Protein AF-A0A6I7QZA2-F1 (afdb_monomer)

Foldseek 3Di:
DDDDDDDPPPPPVVCPPVVVVLVVVVVVVVVPDDDPVVLLPDPSSLVVLLVCLLVVVVVVVVVCVCVPPQVVCCCVPVVDRPPDPPPVNVVVVVVQQVLLQVLQVLLQVVLVVVVFDWDDDRNWIATVVFDIDGCGPLLSLPSLLSSLLSLLVSHDAPPVLSVVLSVVLVVVSSVLSSVLNNCLRVCVVVPVVCSVVSSPPVSVCVSVVVSVVSSVVSVVVRVVVVVD

pLDDT: mean 79.89, std 19.06, range [25.55, 97.81]

Radius of gyration: 21.24 Å; Cα contacts (8 Å, |Δi|>4): 197; chains: 1; bounding box: 42×52×56 Å

Solvent-accessible surface area (backbone atoms only — not comparable to full-atom values): 12765 Å² total; per-residue (Å²): 134,87,84,79,80,76,84,82,74,74,79,69,76,80,52,74,65,56,57,57,54,51,50,53,52,51,56,61,54,58,77,74,60,96,45,72,71,63,50,53,68,35,70,65,51,26,52,51,42,25,50,47,55,46,42,50,63,52,51,52,48,52,52,46,41,54,72,26,53,68,16,52,57,41,30,76,72,66,69,42,77,56,81,50,87,33,70,68,33,50,48,48,52,52,49,51,43,54,52,22,25,53,48,37,67,60,25,51,62,55,38,41,73,74,74,45,62,68,47,71,56,74,28,29,40,19,36,68,98,55,81,62,47,74,49,48,76,87,54,68,39,55,68,64,47,45,53,49,47,17,59,53,66,32,48,83,65,59,66,70,57,45,49,51,52,49,52,53,49,48,54,52,50,52,50,55,33,37,51,47,53,34,51,52,47,55,28,54,77,79,36,55,92,48,43,65,52,43,67,68,47,50,50,49,52,51,53,51,48,51,47,53,52,54,51,52,50,48,53,54,49,49,62,52,59,78,74,107

Structure (mmCIF, N/CA/C/O backbone):
data_AF-A0A6I7QZA2-F1
#
_entry.id   AF-A0A6I7QZA2-F1
#
loop_
_atom_site.group_PDB
_atom_site.id
_atom_site.type_symbol
_atom_site.label_atom_id
_atom_site.label_alt_id
_atom_site.label_comp_id
_atom_site.label_asym_id
_atom_site.label_entity_id
_atom_site.label_seq_id
_atom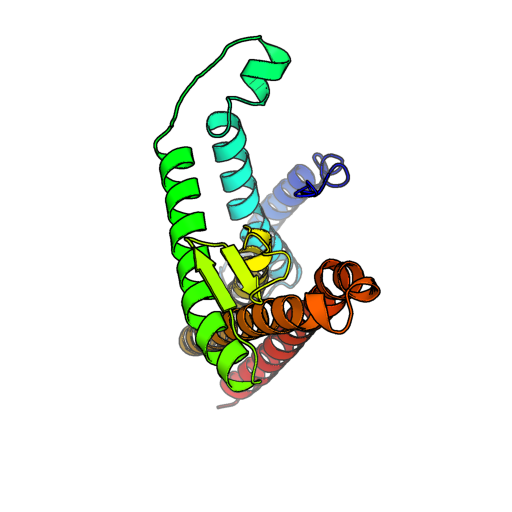_site.pdbx_PDB_ins_code
_atom_site.Cartn_x
_atom_site.Cartn_y
_atom_site.Cartn_z
_atom_site.occupancy
_atom_site.B_iso_or_equiv
_atom_site.auth_seq_id
_atom_site.auth_comp_id
_atom_site.auth_asym_id
_atom_site.auth_atom_id
_atom_site.pdbx_PDB_model_num
ATOM 1 N N . MET A 1 1 ? 12.154 7.459 -24.000 1.00 26.16 1 MET A N 1
ATOM 2 C CA . MET A 1 1 ? 11.742 8.750 -23.408 1.00 26.16 1 MET A CA 1
ATOM 3 C C . MET A 1 1 ? 10.859 8.406 -22.215 1.00 26.16 1 MET A C 1
ATOM 5 O O . MET A 1 1 ? 9.805 7.827 -22.419 1.00 26.16 1 MET A O 1
ATOM 9 N N . ILE A 1 2 ? 11.347 8.578 -20.983 1.00 27.39 2 ILE A N 1
ATOM 10 C CA . ILE A 1 2 ? 10.627 8.155 -19.769 1.00 27.39 2 ILE A CA 1
ATOM 11 C C . ILE A 1 2 ? 9.590 9.237 -19.451 1.00 27.39 2 ILE A C 1
ATOM 13 O O . ILE A 1 2 ? 9.955 10.322 -19.003 1.00 27.39 2 ILE A O 1
ATOM 17 N N . HIS A 1 3 ? 8.310 8.969 -19.706 1.00 25.55 3 HIS A N 1
ATOM 18 C CA . HIS A 1 3 ? 7.229 9.866 -19.300 1.00 25.55 3 HIS A CA 1
ATOM 19 C C . HIS A 1 3 ? 6.939 9.668 -17.808 1.00 25.55 3 HIS A C 1
ATOM 21 O O . HIS A 1 3 ? 6.227 8.756 -17.400 1.00 25.55 3 HIS A O 1
ATOM 27 N N . VAL A 1 4 ? 7.532 10.522 -16.972 1.00 31.61 4 VAL A N 1
ATOM 28 C CA . VAL A 1 4 ? 7.207 10.610 -15.544 1.00 31.61 4 VAL A CA 1
ATOM 29 C C . VAL A 1 4 ? 5.995 11.528 -15.392 1.00 31.61 4 VAL A C 1
ATOM 31 O O . VAL A 1 4 ? 6.114 12.751 -15.449 1.00 31.61 4 VAL A O 1
ATOM 34 N N . TYR A 1 5 ? 4.811 10.946 -15.215 1.00 30.11 5 TYR A N 1
ATOM 35 C CA . TYR A 1 5 ? 3.597 11.703 -14.919 1.00 30.11 5 TYR A CA 1
ATOM 36 C C . TYR A 1 5 ? 3.581 12.108 -13.442 1.00 30.11 5 TYR A C 1
ATOM 38 O O . TYR A 1 5 ? 3.361 11.288 -12.551 1.00 30.11 5 TYR A O 1
ATOM 46 N N . TYR A 1 6 ? 3.796 13.394 -13.173 1.00 27.91 6 TYR A N 1
ATOM 47 C CA . TYR A 1 6 ? 3.537 13.979 -11.862 1.00 27.91 6 TYR A CA 1
ATOM 48 C C . TYR A 1 6 ? 2.022 14.125 -11.673 1.00 27.91 6 TYR A C 1
ATOM 50 O O . TYR A 1 6 ? 1.357 14.834 -12.429 1.00 27.91 6 TYR A O 1
ATOM 58 N N . CYS A 1 7 ? 1.458 13.463 -10.660 1.00 26.77 7 CYS A N 1
ATOM 59 C CA . CYS A 1 7 ? 0.058 13.647 -10.287 1.00 26.77 7 CYS A CA 1
ATOM 60 C C . CYS A 1 7 ? -0.142 15.078 -9.757 1.00 26.77 7 CYS A C 1
ATOM 62 O O . CYS A 1 7 ? 0.245 15.401 -8.632 1.00 26.77 7 CYS A O 1
ATOM 64 N N . ASN A 1 8 ? -0.721 15.956 -10.578 1.00 26.64 8 ASN A N 1
ATOM 65 C CA . ASN A 1 8 ? -1.030 17.328 -10.192 1.00 26.64 8 ASN A CA 1
ATOM 66 C C . ASN A 1 8 ? -2.305 17.352 -9.332 1.00 26.64 8 ASN A C 1
ATOM 68 O O . ASN A 1 8 ? -3.432 17.383 -9.826 1.00 26.64 8 ASN A O 1
ATOM 72 N N . PHE A 1 9 ? -2.121 17.298 -8.016 1.00 37.78 9 PHE A N 1
ATOM 73 C CA . PHE A 1 9 ? -3.190 17.194 -7.024 1.00 37.78 9 PHE A CA 1
ATOM 74 C C . PHE A 1 9 ? -3.678 18.577 -6.549 1.00 37.78 9 PHE A C 1
ATOM 76 O O . PHE A 1 9 ? -3.678 18.898 -5.362 1.00 37.78 9 PHE A O 1
ATOM 83 N N . SER A 1 10 ? -4.095 19.426 -7.492 1.00 32.16 10 SER A N 1
ATOM 84 C CA . SER A 1 10 ? -4.559 20.804 -7.231 1.00 32.16 10 SER A CA 1
ATOM 85 C C . SER A 1 10 ? -5.935 20.887 -6.530 1.00 32.16 10 SER A C 1
ATOM 87 O O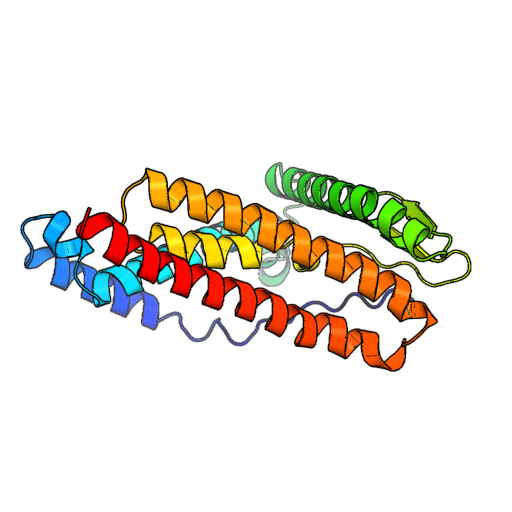 . SER A 1 10 ? -6.304 21.924 -5.978 1.00 32.16 10 SER A O 1
ATOM 89 N N . ALA A 1 11 ? -6.705 19.796 -6.465 1.00 33.19 11 ALA A N 1
ATOM 90 C CA . ALA A 1 11 ? -8.096 19.843 -5.999 1.00 33.19 11 ALA A CA 1
ATOM 91 C C . ALA A 1 11 ? -8.283 19.899 -4.466 1.00 33.19 11 ALA A C 1
ATOM 93 O O . ALA A 1 11 ? -9.335 20.334 -3.998 1.00 33.19 11 ALA A O 1
ATOM 94 N N . ILE A 1 12 ? -7.287 19.508 -3.661 1.00 40.03 12 ILE A N 1
ATOM 95 C CA . ILE A 1 12 ? -7.457 19.358 -2.199 1.00 40.03 12 ILE A CA 1
ATOM 96 C C . ILE A 1 12 ? -7.073 20.598 -1.376 1.00 40.03 12 ILE A C 1
ATOM 98 O O . ILE A 1 12 ? -7.458 20.717 -0.212 1.00 40.03 12 ILE A O 1
ATOM 102 N N . LEU A 1 13 ? -6.444 21.603 -1.994 1.00 38.03 13 LEU A N 1
ATOM 103 C CA . LEU A 1 13 ? -6.081 22.853 -1.311 1.00 38.03 13 LEU A CA 1
ATOM 104 C C . LEU A 1 13 ? -7.261 23.804 -1.023 1.00 38.03 13 LEU A C 1
ATOM 106 O O . LEU A 1 13 ? -7.081 24.785 -0.301 1.00 38.03 13 LEU A O 1
ATOM 110 N N . LYS A 1 14 ? -8.473 23.528 -1.526 1.00 37.44 14 LYS A N 1
ATOM 111 C CA . LYS A 1 14 ? -9.662 24.367 -1.266 1.00 37.44 14 LYS A CA 1
ATOM 112 C C . LYS A 1 14 ? -10.347 24.098 0.084 1.00 37.44 14 LYS A C 1
ATOM 114 O O . LYS A 1 14 ? -11.243 24.844 0.463 1.00 37.44 14 LYS A O 1
ATOM 119 N N . PHE A 1 15 ? -9.904 23.105 0.858 1.00 43.78 15 PHE A N 1
ATOM 120 C CA . PHE A 1 15 ? -10.589 22.663 2.085 1.00 43.78 15 PHE A CA 1
ATOM 121 C C . PHE A 1 15 ? -9.984 23.170 3.409 1.00 43.78 15 PHE A C 1
ATOM 123 O O . PHE A 1 15 ? -10.196 22.574 4.464 1.00 43.78 15 PHE A O 1
ATOM 130 N N . ARG A 1 16 ? -9.266 24.303 3.403 1.00 49.12 16 ARG A N 1
ATOM 131 C CA . ARG A 1 16 ? -8.610 24.855 4.613 1.00 49.12 16 ARG A CA 1
ATOM 132 C C . ARG A 1 16 ? -9.598 25.257 5.725 1.00 49.12 16 ARG A C 1
ATOM 134 O O . ARG A 1 16 ? -9.235 25.209 6.894 1.00 49.12 16 ARG A O 1
ATOM 141 N N . PHE A 1 17 ? -10.848 25.579 5.382 1.00 43.81 17 PHE A N 1
ATOM 142 C CA . PHE A 1 17 ? -11.885 25.970 6.349 1.00 43.81 17 PHE A CA 1
ATOM 143 C C . PHE A 1 17 ? -12.606 24.789 7.015 1.00 43.81 17 PHE A C 1
ATOM 145 O O . PHE A 1 17 ? -13.088 24.925 8.137 1.00 43.81 17 PHE A O 1
ATOM 152 N N . ILE A 1 18 ? -12.634 23.613 6.377 1.00 56.72 18 ILE A N 1
ATOM 153 C CA . ILE A 1 18 ? -13.328 22.440 6.930 1.00 56.72 18 ILE A CA 1
ATOM 154 C C . ILE A 1 18 ? -12.599 21.906 8.167 1.00 56.72 18 ILE A C 1
ATOM 156 O O . ILE A 1 18 ? -13.241 21.544 9.147 1.00 56.72 18 ILE A O 1
ATOM 160 N N . PHE A 1 19 ? -11.265 21.924 8.177 1.00 47.94 19 PHE A N 1
ATOM 161 C CA . PHE A 1 19 ? -10.480 21.403 9.301 1.00 47.94 19 PHE A CA 1
ATOM 162 C C . PHE A 1 19 ? -10.642 22.202 10.593 1.00 47.94 19 PHE A C 1
ATOM 164 O O . PHE A 1 19 ? -10.734 21.612 11.668 1.00 47.94 19 PHE A O 1
ATOM 171 N N . VAL A 1 20 ? -10.742 23.529 10.489 1.00 54.38 20 VAL A N 1
ATOM 172 C CA . VAL A 1 20 ? -10.988 24.406 11.642 1.00 54.38 20 VAL A CA 1
ATOM 173 C C . VAL A 1 20 ? -12.395 24.175 12.195 1.00 54.38 20 VAL A C 1
ATOM 175 O O . VAL A 1 20 ? -12.571 24.071 13.407 1.00 54.38 20 VAL A O 1
ATOM 178 N N . LEU A 1 21 ? -13.385 23.999 11.315 1.00 57.16 21 LEU A N 1
ATOM 179 C CA . LEU A 1 21 ? -14.762 23.707 11.711 1.00 57.16 21 LEU A CA 1
ATOM 180 C C . LEU A 1 21 ? -14.877 22.341 12.414 1.00 57.16 21 LEU A C 1
ATOM 182 O O . LEU A 1 21 ? -15.527 22.235 13.449 1.00 57.16 21 LEU A O 1
ATOM 186 N N . ILE A 1 22 ? -14.185 21.316 11.902 1.00 64.94 22 ILE A N 1
ATOM 187 C CA . ILE A 1 22 ? -14.119 19.976 12.508 1.00 64.94 22 ILE A CA 1
ATOM 188 C C . ILE A 1 22 ? -13.474 20.027 13.897 1.00 64.94 22 ILE A C 1
ATOM 190 O O . ILE A 1 22 ? -13.992 19.426 14.836 1.00 64.94 22 ILE A O 1
ATOM 194 N N . PHE A 1 23 ? -12.372 20.763 14.051 1.00 60.84 23 PHE A N 1
ATOM 195 C CA . PHE A 1 23 ? -11.689 20.904 15.336 1.00 60.84 23 PHE A CA 1
ATOM 196 C C . PHE A 1 23 ? -12.568 21.603 16.384 1.00 60.84 23 PHE A C 1
ATOM 198 O O . PHE A 1 23 ? -12.661 21.139 17.519 1.00 60.84 23 PHE A O 1
ATOM 205 N N . ILE A 1 24 ? -13.290 22.660 15.994 1.00 65.19 24 ILE A N 1
ATOM 206 C CA . ILE A 1 24 ? -14.244 23.357 16.872 1.00 65.19 24 ILE A CA 1
ATOM 207 C C . ILE A 1 24 ? -15.402 22.429 17.272 1.00 65.19 24 ILE A C 1
ATOM 209 O O . ILE A 1 24 ? -15.754 22.369 18.447 1.00 65.19 24 ILE A O 1
ATOM 213 N N . ILE A 1 25 ? -15.952 21.649 16.335 1.00 69.25 25 ILE A N 1
ATOM 214 C CA . ILE A 1 25 ? -17.011 20.667 16.623 1.00 69.25 25 ILE A CA 1
ATOM 215 C C . ILE A 1 25 ? -16.516 19.599 17.611 1.00 69.25 25 ILE A C 1
ATOM 217 O O . ILE A 1 25 ? -17.228 19.261 18.552 1.00 69.25 25 ILE A O 1
ATOM 221 N N . LEU A 1 26 ? -15.283 19.110 17.464 1.00 63.22 26 LEU A N 1
ATOM 222 C CA . LEU A 1 26 ? -14.685 18.141 18.389 1.00 63.22 26 LEU A CA 1
ATOM 223 C C . LEU A 1 26 ? -14.480 18.709 19.802 1.00 63.22 26 LEU A C 1
ATOM 225 O O . LEU A 1 26 ? -14.732 18.002 20.778 1.00 63.22 26 LEU A O 1
ATOM 229 N N . LEU A 1 27 ? -14.083 19.980 19.931 1.00 61.75 27 LEU A N 1
ATOM 230 C CA . LEU A 1 27 ? -13.977 20.659 21.231 1.00 61.75 27 LEU A CA 1
ATOM 231 C C . LEU A 1 27 ? -15.345 20.841 21.902 1.00 61.75 27 LEU A C 1
ATOM 233 O O . LEU A 1 27 ? -15.464 20.688 23.118 1.00 61.75 27 LEU A O 1
ATOM 237 N N . LEU A 1 28 ? -16.387 21.125 21.116 1.00 62.97 28 LEU A N 1
ATOM 238 C CA . LEU A 1 28 ? -17.760 21.218 21.617 1.00 62.97 28 LEU A CA 1
ATOM 239 C C . LEU A 1 28 ? -18.285 19.848 22.077 1.00 62.97 28 LEU A C 1
ATOM 241 O O . LEU A 1 28 ? -18.922 19.762 23.124 1.00 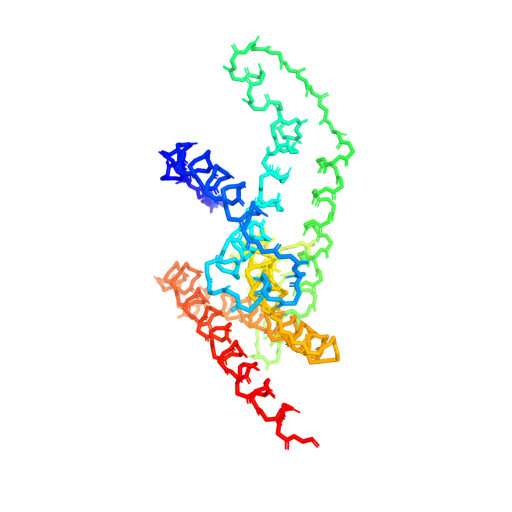62.97 28 LEU A O 1
ATOM 245 N N . ILE A 1 29 ? -17.941 18.774 21.360 1.00 59.47 29 ILE A N 1
ATOM 246 C CA . ILE A 1 29 ? -18.276 17.384 21.712 1.00 59.47 29 ILE A CA 1
ATOM 247 C C . ILE A 1 29 ? -17.530 16.923 22.981 1.00 59.47 29 ILE A C 1
ATOM 249 O O . ILE A 1 29 ? -18.113 16.227 23.815 1.00 59.47 29 ILE A O 1
ATOM 253 N N . HIS A 1 30 ? -16.272 17.340 23.178 1.00 57.72 30 HIS A N 1
ATOM 254 C CA . HIS A 1 30 ? -15.489 17.017 24.381 1.00 57.72 30 HIS A CA 1
ATOM 255 C C . HIS A 1 30 ? -16.138 17.554 25.665 1.00 57.72 30 HIS A C 1
ATOM 257 O O . HIS A 1 30 ? -16.023 16.940 26.722 1.00 57.72 30 HIS A O 1
ATOM 263 N N . LYS A 1 31 ? -16.865 18.677 25.592 1.00 55.44 31 LYS A N 1
ATOM 264 C CA . LYS A 1 31 ? -17.526 19.276 26.762 1.00 55.44 31 LYS A CA 1
ATOM 265 C C . LYS A 1 31 ? -18.701 18.433 27.299 1.00 55.44 31 LYS A C 1
ATOM 267 O O . LYS A 1 31 ? -19.205 18.747 28.372 1.00 55.44 31 LYS A O 1
ATOM 272 N N . GLN A 1 32 ? -19.133 17.385 26.585 1.00 58.22 32 GLN A N 1
ATOM 273 C CA . GLN A 1 32 ? -20.395 16.680 26.843 1.00 58.22 32 GLN A CA 1
ATOM 274 C C . GLN A 1 32 ? -20.262 15.193 27.232 1.00 58.22 32 GLN A C 1
ATOM 276 O O . GLN A 1 32 ? -21.254 14.610 27.659 1.00 58.22 32 GLN A O 1
ATOM 281 N N . MET A 1 33 ? -19.085 14.560 27.130 1.00 56.22 33 MET A N 1
ATOM 282 C CA . MET A 1 33 ? -18.928 13.115 27.392 1.00 56.22 33 MET A CA 1
ATOM 283 C C . MET A 1 33 ? -17.838 12.829 28.428 1.00 56.22 33 MET A C 1
ATOM 285 O O . MET A 1 33 ? -16.681 13.194 28.245 1.00 56.22 33 MET A O 1
ATOM 289 N N . SER A 1 34 ? -18.209 12.150 29.514 1.00 58.94 34 SER A N 1
ATOM 290 C CA . SER A 1 34 ? -17.367 11.915 30.694 1.00 58.94 34 SER A CA 1
ATOM 291 C C . SER A 1 34 ? -16.522 10.630 30.632 1.00 58.94 34 SER A C 1
ATOM 293 O O . SER A 1 34 ? -15.736 10.381 31.542 1.00 58.94 34 SER A O 1
ATOM 295 N N . SER A 1 35 ? -16.620 9.820 29.565 1.00 73.25 35 SER A N 1
ATOM 296 C CA . SER A 1 35 ? -15.870 8.560 29.417 1.00 73.25 35 SER A CA 1
ATOM 297 C C . SER A 1 35 ? -15.373 8.311 27.985 1.00 73.25 35 SER A C 1
ATOM 299 O O . SER A 1 35 ? -16.134 8.379 27.019 1.00 73.25 35 SER A O 1
ATOM 301 N N . PHE A 1 36 ? -14.093 7.933 27.834 1.00 71.25 36 PHE A N 1
ATOM 302 C CA . PHE A 1 36 ? -13.477 7.590 26.538 1.00 71.25 36 PHE A CA 1
ATOM 303 C C . PHE A 1 36 ? -14.204 6.441 25.818 1.00 71.25 36 PHE A C 1
ATOM 305 O O . PHE A 1 36 ? -14.263 6.408 24.588 1.00 71.25 36 PHE A O 1
ATOM 312 N N . LYS A 1 37 ? -14.795 5.506 26.575 1.00 71.56 37 LYS A N 1
ATOM 313 C CA . LYS A 1 37 ? -15.536 4.371 26.009 1.00 71.56 37 LYS A CA 1
ATOM 314 C C . LYS A 1 37 ? -16.791 4.843 25.269 1.00 71.56 37 LYS A C 1
ATOM 316 O O . LYS A 1 37 ? -17.011 4.406 24.143 1.00 71.56 37 LYS A O 1
ATOM 321 N N . GLU A 1 38 ? -17.542 5.778 25.846 1.00 77.00 38 GLU A N 1
ATOM 322 C CA . GLU A 1 38 ? -18.728 6.379 25.216 1.00 77.00 38 GLU A CA 1
ATOM 323 C C . GLU A 1 38 ? -18.347 7.231 24.001 1.00 77.00 38 GLU A C 1
ATOM 325 O O . GLU A 1 38 ? -18.944 7.100 22.931 1.00 77.00 38 GLU A O 1
ATOM 330 N N . LEU A 1 39 ? -17.274 8.021 24.122 1.00 77.00 39 LEU A N 1
ATOM 331 C CA . LEU A 1 39 ? -16.749 8.828 23.022 1.00 77.00 39 LEU A CA 1
ATOM 332 C C . LEU A 1 39 ? -16.364 7.958 21.813 1.00 77.00 39 LEU A C 1
ATOM 334 O O . LEU A 1 39 ? -16.732 8.268 20.682 1.00 77.00 39 LEU A O 1
ATOM 338 N N . SER A 1 40 ? -15.693 6.826 22.049 1.00 76.06 40 SER A N 1
ATOM 339 C CA . SER A 1 40 ? -15.255 5.903 20.992 1.00 76.06 40 SER A CA 1
ATOM 340 C C . SER A 1 40 ? -16.400 5.213 20.233 1.00 76.06 40 SER A C 1
ATOM 342 O O . SER A 1 40 ? -16.214 4.776 19.095 1.00 76.06 40 SER A O 1
ATOM 344 N N . GLN A 1 41 ? -17.588 5.122 20.838 1.00 82.31 41 GLN A N 1
ATOM 345 C CA . GLN A 1 41 ? -18.770 4.505 20.230 1.00 82.31 41 GLN A CA 1
ATOM 346 C C . GLN A 1 41 ? -19.534 5.477 19.317 1.00 82.31 41 GLN A C 1
ATOM 348 O O . GLN A 1 41 ? -20.230 5.044 18.392 1.00 82.31 41 GLN A O 1
ATOM 353 N N . ASN A 1 42 ? -19.365 6.789 19.510 1.00 83.00 42 ASN A N 1
ATOM 354 C CA . ASN A 1 42 ? -20.024 7.815 18.709 1.00 83.00 42 ASN A CA 1
ATOM 355 C C . ASN A 1 42 ? -19.606 7.721 17.216 1.00 83.00 42 ASN A C 1
ATOM 357 O O . ASN A 1 42 ? -18.410 7.738 16.903 1.00 83.00 42 ASN A O 1
ATOM 361 N N . PRO A 1 43 ? -20.554 7.629 16.258 1.00 85.12 43 PRO A N 1
ATOM 362 C CA . PRO A 1 43 ? -20.245 7.572 14.824 1.00 85.12 43 PRO A CA 1
ATOM 363 C C . PRO A 1 43 ? -19.402 8.750 14.315 1.00 85.12 43 PRO A C 1
ATOM 365 O O . PRO A 1 43 ? -18.470 8.540 13.539 1.00 85.12 43 PRO A O 1
ATOM 368 N N . TRP A 1 44 ? -19.677 9.969 14.787 1.00 84.06 44 TRP A N 1
ATOM 369 C CA . TRP A 1 44 ? -18.941 11.171 14.391 1.00 84.06 44 TRP A CA 1
ATOM 370 C C . TRP A 1 44 ? -17.500 11.132 14.881 1.00 84.06 44 TRP A C 1
ATOM 372 O O . TRP A 1 44 ? -16.581 11.407 14.114 1.00 84.06 44 TRP A O 1
ATOM 382 N N . PHE A 1 45 ? -17.284 10.717 16.131 1.00 85.31 45 PHE A N 1
ATOM 383 C CA . PHE A 1 45 ? -15.939 10.583 16.685 1.00 85.31 45 PHE A CA 1
ATOM 384 C C . PHE A 1 45 ? -15.090 9.579 15.895 1.00 85.31 45 PHE A C 1
ATOM 386 O O . PHE A 1 45 ? -13.929 9.858 15.595 1.00 85.31 45 PHE A O 1
ATOM 393 N N . ARG A 1 46 ? -15.674 8.441 15.494 1.00 85.00 46 ARG A N 1
ATOM 394 C CA . ARG A 1 46 ? -15.000 7.438 14.650 1.00 85.00 46 ARG A CA 1
ATOM 395 C C . ARG A 1 46 ? -14.642 7.993 13.278 1.00 85.00 46 ARG A C 1
ATOM 397 O O . ARG A 1 46 ? -13.523 7.791 12.814 1.00 85.00 46 ARG A O 1
ATOM 404 N N . MET A 1 47 ? -15.559 8.730 12.652 1.00 86.75 47 MET A N 1
ATOM 405 C CA . MET A 1 47 ? -15.289 9.374 11.368 1.00 86.75 47 MET A CA 1
ATOM 406 C C . MET A 1 47 ? -14.166 10.408 11.482 1.00 86.75 47 MET A C 1
ATOM 408 O O . MET A 1 47 ? -13.237 10.390 10.680 1.00 86.75 47 MET A O 1
ATOM 412 N N . PHE A 1 48 ? -14.187 11.268 12.500 1.00 89.31 48 PHE A N 1
ATOM 413 C CA . PHE A 1 48 ? -13.128 12.257 12.697 1.00 89.31 48 PHE A CA 1
ATOM 414 C C . PHE A 1 48 ? -11.790 11.627 13.076 1.00 89.31 48 PHE A C 1
ATOM 416 O O . PHE A 1 48 ? -10.755 12.086 12.604 1.00 89.31 48 PHE A O 1
ATOM 423 N N . SER A 1 49 ? -11.803 10.545 13.854 1.00 85.62 49 SER A N 1
ATOM 424 C CA . SER A 1 49 ? -10.605 9.766 14.169 1.00 85.62 49 SER A CA 1
ATOM 425 C C . SER A 1 49 ? -10.019 9.122 12.915 1.00 85.62 49 SER A C 1
ATOM 427 O O . SER A 1 49 ? -8.815 9.205 12.701 1.00 85.62 49 SER A O 1
ATOM 429 N N . PHE A 1 50 ? -10.852 8.547 12.041 1.00 89.75 50 PHE A N 1
ATOM 430 C CA . PHE A 1 50 ? -10.422 8.043 10.736 1.00 89.75 50 PHE A CA 1
ATOM 431 C C . PHE A 1 50 ? -9.788 9.146 9.883 1.00 89.75 50 PHE A C 1
ATOM 433 O O . PHE A 1 50 ? -8.677 8.973 9.386 1.00 89.75 50 PHE A O 1
ATOM 440 N N . LEU A 1 51 ? -10.457 10.297 9.763 1.00 90.75 51 LEU A N 1
ATOM 441 C CA . LEU A 1 51 ? -9.937 11.434 9.007 1.00 90.75 51 LEU A CA 1
ATOM 442 C C . LEU A 1 51 ? -8.618 11.943 9.597 1.00 90.75 51 LEU A C 1
ATOM 444 O O . LEU A 1 51 ? -7.680 12.185 8.848 1.00 90.75 51 LEU A O 1
ATOM 448 N N . ALA A 1 52 ? -8.499 12.051 10.920 1.00 89.00 52 ALA A N 1
ATOM 449 C CA . ALA A 1 52 ? -7.257 12.452 11.575 1.00 89.00 52 ALA A CA 1
ATOM 450 C C . ALA A 1 52 ? -6.131 11.433 11.332 1.00 89.00 52 ALA A C 1
ATOM 452 O O . ALA A 1 52 ? -5.028 11.821 10.956 1.00 89.00 52 ALA A O 1
ATOM 453 N N . LEU A 1 53 ? -6.412 10.134 11.472 1.00 89.62 53 LEU A N 1
ATOM 454 C CA . LEU A 1 53 ? -5.453 9.055 11.213 1.00 89.62 53 LEU A CA 1
ATOM 455 C C . LEU A 1 53 ? -5.011 8.992 9.748 1.00 89.62 53 LEU A C 1
ATOM 457 O O . LEU A 1 53 ? -3.912 8.520 9.477 1.00 89.62 53 LEU A O 1
ATOM 461 N N . LEU A 1 54 ? -5.850 9.432 8.812 1.00 89.31 54 LEU A N 1
ATOM 462 C CA . LEU A 1 54 ? -5.506 9.523 7.395 1.00 89.31 54 LEU A CA 1
ATOM 463 C C . LEU A 1 54 ? -4.697 10.792 7.089 1.00 89.31 54 LEU A C 1
ATOM 465 O O . LEU A 1 54 ? -3.721 10.760 6.341 1.00 89.31 54 LEU A O 1
ATOM 469 N N . LEU A 1 55 ? -5.107 11.922 7.663 1.00 88.81 55 LEU A N 1
ATOM 470 C CA . LEU A 1 55 ? -4.597 13.237 7.291 1.00 88.81 55 LEU A CA 1
ATOM 471 C C . LEU A 1 55 ? -3.352 13.645 8.057 1.00 88.81 55 LEU A C 1
ATOM 473 O O . LEU A 1 55 ? -2.521 14.329 7.481 1.00 88.81 55 LEU A O 1
ATOM 477 N N . LE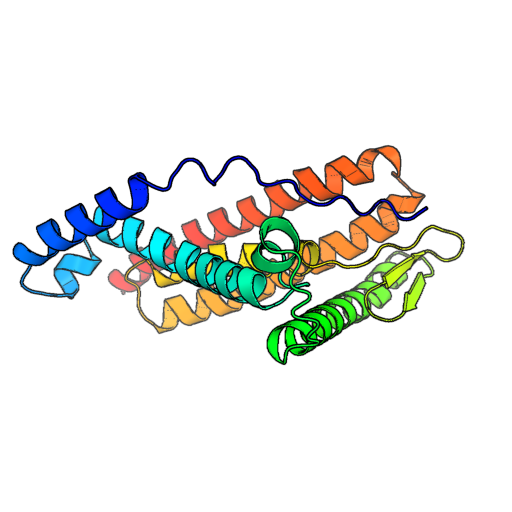U A 1 56 ? -3.183 13.249 9.318 1.00 87.62 56 LEU A N 1
ATOM 478 C CA . LEU A 1 56 ? -1.991 13.613 10.084 1.00 87.62 56 LEU A CA 1
ATOM 479 C C . LEU A 1 56 ? -0.707 13.048 9.458 1.00 87.62 56 LEU A C 1
ATOM 481 O O . LEU A 1 56 ? 0.213 13.840 9.260 1.00 87.62 56 LEU A O 1
ATOM 485 N N . PRO A 1 57 ? -0.628 11.761 9.053 1.00 83.12 57 PRO A N 1
ATOM 486 C CA . PRO A 1 57 ? 0.544 11.256 8.337 1.00 83.12 57 PRO A CA 1
ATOM 487 C C . PRO A 1 57 ? 0.779 11.991 7.015 1.00 83.12 57 PRO A C 1
ATOM 489 O O . PRO A 1 57 ? 1.916 12.303 6.675 1.00 83.12 57 PRO A O 1
ATOM 492 N N . TYR A 1 58 ? -0.295 12.321 6.291 1.00 82.25 58 TYR A N 1
ATOM 493 C CA . TYR A 1 58 ? -0.211 13.075 5.042 1.00 82.25 58 TYR A CA 1
ATOM 494 C C . TYR A 1 58 ? 0.279 14.515 5.254 1.00 82.25 58 TYR A C 1
ATOM 496 O O . TYR A 1 58 ? 1.155 14.980 4.536 1.00 82.25 58 TYR A O 1
ATOM 504 N N . LEU A 1 59 ? -0.249 15.230 6.246 1.00 82.88 59 LEU A N 1
ATOM 505 C CA . LEU A 1 59 ? 0.151 16.598 6.575 1.00 82.88 59 LEU A CA 1
ATOM 506 C C . LEU A 1 59 ? 1.576 16.641 7.122 1.00 82.88 59 LEU A C 1
ATOM 508 O O . LEU A 1 59 ? 2.330 17.541 6.770 1.00 82.88 59 LEU A O 1
ATOM 512 N N . PHE A 1 60 ? 1.958 15.655 7.931 1.00 80.94 60 PHE A N 1
ATOM 513 C CA . PHE A 1 60 ? 3.334 15.473 8.377 1.00 80.94 60 PHE A CA 1
ATOM 514 C C . PHE A 1 60 ? 4.274 15.252 7.187 1.00 80.94 60 PHE A C 1
ATOM 516 O O . PHE A 1 60 ? 5.315 15.897 7.094 1.00 80.94 60 PHE A O 1
ATOM 523 N N . TRP A 1 61 ? 3.870 14.414 6.230 1.00 74.06 61 TRP A N 1
ATOM 524 C CA . TRP A 1 61 ? 4.609 14.207 4.989 1.00 74.06 61 TRP A CA 1
ATOM 525 C C . TRP A 1 61 ? 4.750 15.501 4.173 1.00 74.06 61 TRP A C 1
ATOM 527 O O . TRP A 1 61 ? 5.846 15.855 3.747 1.00 74.06 61 TRP A O 1
ATOM 537 N N . GLN A 1 62 ? 3.663 16.257 4.014 1.00 74.31 62 GLN A N 1
ATOM 538 C CA . GLN A 1 62 ? 3.683 17.553 3.331 1.00 74.31 62 GLN A CA 1
ATOM 539 C C . GLN A 1 62 ? 4.565 18.577 4.055 1.00 74.31 62 GLN A C 1
ATOM 541 O O . GLN A 1 62 ? 5.258 19.354 3.406 1.00 74.31 62 GLN A O 1
ATOM 546 N N . LEU A 1 63 ? 4.585 18.559 5.389 1.00 73.00 63 LEU A N 1
ATOM 547 C CA . LEU A 1 63 ? 5.472 19.401 6.183 1.00 73.00 63 LEU A CA 1
ATOM 548 C C . LEU A 1 63 ? 6.938 19.055 5.915 1.00 73.00 63 LEU A C 1
ATOM 550 O O . LEU A 1 63 ? 7.731 19.957 5.674 1.00 73.00 63 LEU A O 1
ATOM 554 N N . ILE A 1 64 ? 7.290 17.766 5.880 1.00 68.25 64 ILE A N 1
ATOM 555 C CA . ILE A 1 64 ? 8.640 17.328 5.506 1.00 68.25 64 ILE A CA 1
ATOM 556 C C . ILE A 1 64 ? 8.989 17.817 4.102 1.00 68.25 64 ILE A C 1
ATOM 558 O O . ILE A 1 64 ? 10.068 18.362 3.927 1.00 68.25 64 ILE A O 1
ATOM 562 N N . LEU A 1 65 ? 8.094 17.679 3.120 1.00 64.75 65 LEU A N 1
ATOM 563 C CA . LEU A 1 65 ? 8.349 18.129 1.746 1.00 64.75 65 LEU A CA 1
ATOM 564 C C . LEU A 1 65 ? 8.541 19.645 1.640 1.00 64.75 65 LEU A C 1
ATOM 566 O O . LEU A 1 65 ? 9.427 20.088 0.911 1.00 64.75 65 LEU A O 1
ATOM 570 N N . LEU A 1 66 ? 7.783 20.437 2.410 1.00 62.59 66 LEU A N 1
ATOM 571 C CA . LEU A 1 66 ? 7.992 21.887 2.515 1.00 62.59 66 LEU A CA 1
ATOM 572 C C . LEU A 1 66 ? 9.422 22.235 2.962 1.00 62.59 66 LEU A C 1
ATOM 574 O O . LEU A 1 66 ? 9.947 23.268 2.549 1.00 62.59 66 LEU A O 1
ATOM 578 N N . PHE A 1 67 ? 10.054 21.364 3.755 1.00 58.44 67 PHE A N 1
ATOM 579 C CA . PHE A 1 67 ? 11.434 21.500 4.226 1.00 58.44 67 PHE A CA 1
ATOM 580 C C . PHE A 1 67 ? 12.446 20.579 3.504 1.00 58.44 67 PHE A C 1
ATOM 582 O O . PHE A 1 67 ? 13.627 20.623 3.838 1.00 58.44 67 PHE A O 1
ATOM 589 N N . GLY A 1 68 ? 12.033 19.724 2.557 1.00 53.81 68 GLY A N 1
ATOM 590 C CA . GLY A 1 68 ? 12.750 18.461 2.293 1.00 53.81 68 GLY A CA 1
ATOM 591 C C . GLY A 1 68 ? 12.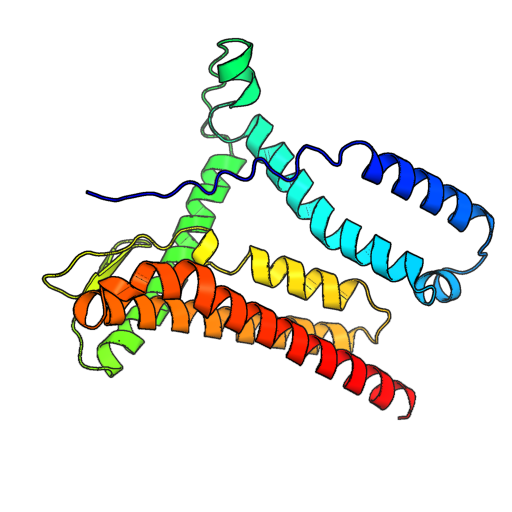902 17.995 0.845 1.00 53.81 68 GLY A C 1
ATOM 592 O O . GLY A 1 68 ? 13.672 17.071 0.613 1.00 53.81 68 GLY A O 1
ATOM 593 N N . GLU A 1 69 ? 12.262 18.623 -0.139 1.00 50.22 69 GLU A N 1
ATOM 594 C CA . GLU A 1 69 ? 12.633 18.452 -1.553 1.00 50.22 69 GLU A CA 1
ATOM 595 C C . GLU A 1 69 ? 12.787 19.856 -2.167 1.00 50.22 69 GLU A C 1
ATOM 597 O O . GLU A 1 69 ? 11.816 20.596 -2.330 1.00 50.22 69 GLU A O 1
ATOM 602 N N . ASN A 1 70 ? 14.037 20.262 -2.418 1.00 46.75 70 ASN A N 1
ATOM 603 C CA . ASN A 1 70 ? 14.436 21.526 -3.063 1.00 46.75 70 ASN A CA 1
ATOM 604 C C . ASN A 1 70 ? 13.909 22.821 -2.420 1.00 46.75 70 ASN A C 1
ATOM 606 O O . ASN A 1 70 ? 13.813 23.844 -3.093 1.00 46.75 70 ASN A O 1
ATOM 610 N N . GLY A 1 71 ? 13.512 22.789 -1.143 1.00 48.31 71 GLY A N 1
ATOM 611 C CA . GLY A 1 71 ? 12.917 23.947 -0.479 1.00 48.31 71 GLY A CA 1
ATOM 612 C C . GLY A 1 71 ? 11.765 24.542 -1.289 1.00 48.31 71 GLY A C 1
ATOM 613 O O . GLY A 1 71 ? 11.685 25.757 -1.382 1.00 48.31 71 GLY A O 1
ATOM 614 N N . GLY A 1 72 ? 10.907 23.727 -1.919 1.00 49.72 72 GLY A N 1
ATOM 615 C CA . GLY A 1 72 ? 9.996 24.164 -2.988 1.00 49.72 72 GLY A CA 1
ATOM 616 C C . GLY A 1 72 ? 9.171 25.430 -2.706 1.00 49.72 72 GLY A C 1
ATOM 617 O O . GLY A 1 72 ? 8.866 26.166 -3.637 1.00 49.72 72 GLY A O 1
ATOM 618 N N . PHE A 1 73 ? 8.862 25.755 -1.445 1.00 54.25 73 PHE A N 1
ATOM 619 C CA . PHE A 1 73 ? 8.277 27.049 -1.061 1.00 54.25 73 PHE A CA 1
ATOM 620 C C . PHE A 1 73 ? 9.303 28.195 -0.987 1.00 54.25 73 PHE A C 1
ATOM 622 O O . PHE A 1 73 ? 9.035 29.286 -1.478 1.00 54.25 73 PHE A O 1
ATOM 629 N N . PHE A 1 74 ? 10.473 27.971 -0.390 1.00 51.19 74 PHE A N 1
ATOM 630 C CA . PHE A 1 74 ? 11.531 28.975 -0.252 1.00 51.19 74 PHE A CA 1
ATOM 631 C C . PHE A 1 74 ? 12.292 29.236 -1.554 1.00 51.19 74 PHE A C 1
ATOM 633 O O . PHE A 1 74 ? 12.563 30.392 -1.870 1.00 51.19 74 PHE A O 1
ATOM 640 N N . HIS A 1 75 ? 12.530 28.203 -2.357 1.00 53.38 75 HIS A N 1
ATOM 641 C CA . HIS A 1 75 ? 13.083 28.323 -3.698 1.00 53.38 75 HIS A CA 1
ATOM 642 C C . HIS A 1 75 ? 12.108 29.062 -4.629 1.00 53.38 75 HIS A C 1
ATOM 644 O O . HIS A 1 75 ? 12.480 30.067 -5.226 1.00 53.38 75 HIS A O 1
ATOM 650 N N . SER A 1 76 ? 10.826 28.660 -4.685 1.00 55.88 76 SER A N 1
ATOM 651 C CA . SER A 1 76 ? 9.850 29.309 -5.585 1.00 55.88 76 SER A CA 1
ATOM 652 C C . SER A 1 76 ? 9.416 30.713 -5.155 1.00 55.88 76 SER A C 1
ATOM 654 O O . SER A 1 76 ? 9.077 31.525 -6.014 1.00 55.88 76 SER A O 1
ATOM 656 N N . LYS A 1 77 ? 9.390 31.015 -3.847 1.00 62.34 77 LYS A N 1
ATOM 657 C CA . LYS A 1 77 ? 8.863 32.289 -3.326 1.00 62.34 77 LYS A CA 1
ATOM 658 C C . LYS A 1 77 ? 9.934 33.282 -2.889 1.00 62.34 77 LYS A C 1
ATOM 660 O O . LYS A 1 77 ? 9.682 34.482 -2.925 1.00 62.34 77 LYS A O 1
ATOM 665 N N . PHE A 1 78 ? 11.097 32.800 -2.461 1.00 67.62 78 PHE A N 1
ATOM 666 C CA . PHE A 1 78 ? 12.169 33.643 -1.931 1.00 67.62 78 PHE A CA 1
ATOM 667 C C . PHE A 1 78 ? 13.492 33.490 -2.692 1.00 67.62 78 PHE A C 1
ATOM 669 O O . PHE A 1 78 ? 14.432 34.212 -2.379 1.00 67.62 78 PHE A O 1
ATOM 676 N N . GLY A 1 79 ? 13.585 32.593 -3.685 1.00 54.22 79 GLY A N 1
ATOM 677 C CA . GLY A 1 79 ? 14.830 32.347 -4.423 1.00 54.22 79 GLY A CA 1
ATOM 678 C C . GLY A 1 79 ? 15.964 31.820 -3.539 1.00 54.22 79 GLY A C 1
ATOM 679 O O . GLY A 1 79 ? 17.129 31.931 -3.906 1.00 54.22 79 GLY A O 1
ATOM 680 N N . ILE A 1 80 ? 15.637 31.295 -2.353 1.00 58.91 80 ILE A N 1
ATOM 681 C CA . ILE A 1 80 ? 16.617 30.763 -1.409 1.00 58.91 80 ILE A CA 1
ATOM 682 C C . ILE A 1 80 ? 16.750 29.271 -1.687 1.00 58.91 80 ILE A C 1
ATOM 684 O O . ILE A 1 80 ? 15.870 28.482 -1.328 1.00 58.91 80 ILE A O 1
ATOM 688 N N . ASP A 1 81 ? 17.865 28.891 -2.306 1.00 52.75 81 ASP A N 1
ATOM 689 C CA . ASP A 1 81 ? 18.298 27.503 -2.398 1.00 52.75 81 ASP A CA 1
ATOM 690 C C . ASP A 1 81 ? 18.744 27.019 -1.022 1.00 52.75 81 ASP A C 1
ATOM 692 O O . ASP A 1 81 ? 19.908 27.111 -0.638 1.00 52.75 81 ASP A O 1
ATOM 696 N N . ILE A 1 82 ? 17.802 26.461 -0.265 1.00 54.09 82 ILE A N 1
ATOM 697 C CA . ILE A 1 82 ? 18.132 25.598 0.868 1.00 54.09 82 ILE A CA 1
ATOM 698 C C . ILE A 1 82 ? 18.523 24.244 0.262 1.00 54.09 82 ILE A C 1
ATOM 700 O O . ILE A 1 82 ? 17.775 23.266 0.329 1.00 54.09 82 ILE A O 1
ATOM 704 N N . SER A 1 83 ? 19.669 24.223 -0.429 1.00 49.75 83 SER A N 1
ATOM 705 C CA . SER A 1 83 ? 20.248 23.020 -1.011 1.00 49.75 83 SER A CA 1
ATOM 706 C C . SER A 1 83 ? 20.601 22.092 0.129 1.00 49.75 83 SER A C 1
ATOM 708 O O . SER A 1 83 ? 21.555 22.278 0.881 1.00 49.75 83 SER A O 1
ATOM 710 N N . THR A 1 84 ? 19.759 21.096 0.316 1.00 50.12 84 THR A N 1
ATOM 711 C CA . THR A 1 84 ? 20.033 20.109 1.325 1.00 50.12 84 THR A CA 1
ATOM 712 C C . THR A 1 84 ? 19.526 18.773 0.842 1.00 50.12 84 THR A C 1
ATOM 714 O O . THR A 1 84 ? 18.325 18.512 0.762 1.00 50.12 84 THR A O 1
ATOM 717 N N . ASP A 1 85 ? 20.488 17.887 0.623 1.00 55.72 85 ASP A N 1
ATOM 718 C CA . ASP A 1 85 ? 20.372 16.466 0.921 1.00 55.72 85 ASP A CA 1
ATOM 719 C C . ASP A 1 85 ? 20.052 16.288 2.419 1.00 55.72 85 ASP A C 1
ATOM 721 O O . ASP A 1 85 ? 20.801 15.685 3.188 1.00 55.72 85 ASP A O 1
ATOM 725 N N . ASN A 1 86 ? 18.937 16.876 2.864 1.00 64.56 86 ASN A N 1
ATOM 726 C CA . ASN A 1 86 ? 18.456 16.811 4.228 1.00 64.56 86 ASN A CA 1
ATOM 727 C C . ASN A 1 86 ? 18.279 15.347 4.586 1.00 64.56 86 ASN A C 1
ATOM 729 O O . ASN A 1 86 ? 17.830 14.548 3.759 1.00 64.56 86 ASN A O 1
ATOM 733 N N . PHE A 1 87 ? 18.573 15.010 5.842 1.00 72.31 87 PHE A N 1
ATOM 734 C CA . PHE A 1 87 ? 18.413 13.658 6.374 1.00 72.31 87 PHE A CA 1
ATOM 735 C C . PHE A 1 87 ? 17.104 13.005 5.902 1.00 72.31 87 PHE A C 1
ATOM 737 O O . PHE A 1 87 ? 17.130 11.871 5.441 1.00 72.31 87 PHE A O 1
ATOM 744 N N . PHE A 1 88 ? 15.987 13.744 5.919 1.00 70.56 88 PHE A N 1
ATOM 745 C CA . PHE A 1 88 ? 14.678 13.263 5.473 1.00 70.56 88 PHE A CA 1
ATOM 746 C C . PHE A 1 88 ? 14.571 12.981 3.970 1.00 70.56 88 PHE A C 1
ATOM 748 O O . PHE A 1 88 ? 13.991 11.962 3.607 1.00 70.56 88 PHE A O 1
ATOM 755 N N . GLY A 1 89 ? 15.121 13.834 3.103 1.00 70.88 89 GLY A N 1
ATOM 756 C CA . GLY A 1 89 ? 15.106 13.617 1.652 1.00 70.88 89 GLY A CA 1
ATOM 757 C C . GLY A 1 89 ? 15.972 12.418 1.261 1.00 70.88 89 GLY A C 1
ATOM 758 O O . GLY A 1 89 ? 15.516 11.514 0.559 1.00 70.88 89 GLY A O 1
ATOM 759 N N . SER A 1 90 ? 17.185 12.345 1.815 1.00 75.94 90 SER A N 1
ATOM 760 C CA . SER A 1 90 ? 18.108 11.216 1.637 1.00 75.94 90 SER A CA 1
ATOM 761 C C . SER A 1 90 ? 17.532 9.911 2.183 1.00 75.94 90 SER A C 1
ATOM 763 O O . SER A 1 90 ? 17.552 8.884 1.499 1.00 75.94 90 SER A O 1
ATOM 765 N N . PHE A 1 91 ? 16.964 9.953 3.391 1.00 81.88 91 PHE A N 1
ATOM 766 C CA . PHE A 1 91 ? 16.248 8.832 3.991 1.00 81.88 91 PHE A CA 1
ATOM 767 C C . PHE A 1 91 ? 15.109 8.385 3.081 1.00 81.88 91 PHE A C 1
ATOM 769 O O . PHE A 1 91 ? 15.048 7.218 2.719 1.00 81.88 91 PHE A O 1
ATOM 776 N N . TRP A 1 92 ? 14.258 9.307 2.631 1.00 78.19 92 TRP A N 1
ATOM 777 C CA . TRP A 1 92 ? 13.100 8.969 1.816 1.00 78.19 92 TRP A CA 1
ATOM 778 C C . TRP A 1 92 ? 13.462 8.387 0.450 1.00 78.19 92 TRP A C 1
ATOM 780 O O . TRP A 1 92 ? 12.862 7.396 0.023 1.00 78.19 92 TRP A O 1
ATOM 790 N N . LYS A 1 93 ? 14.458 8.964 -0.232 1.00 81.25 93 LYS A N 1
ATOM 791 C CA . LYS A 1 93 ? 14.973 8.435 -1.499 1.00 81.25 93 LYS A CA 1
ATOM 792 C C . LYS A 1 93 ? 15.508 7.021 -1.301 1.00 81.25 93 LYS A C 1
ATOM 794 O O . LYS A 1 93 ? 15.130 6.122 -2.049 1.00 81.25 93 LYS A O 1
ATOM 799 N N . LYS A 1 94 ? 16.316 6.803 -0.257 1.00 87.31 94 LYS A N 1
ATOM 800 C CA . LYS A 1 94 ? 16.864 5.483 0.077 1.00 87.31 94 LYS A CA 1
ATOM 801 C C . LYS A 1 94 ? 15.762 4.489 0.440 1.00 87.31 94 LYS A C 1
ATOM 803 O O . LYS A 1 94 ? 15.797 3.362 -0.028 1.00 87.31 94 LYS A O 1
ATOM 808 N N . THR A 1 95 ? 14.761 4.890 1.214 1.00 84.25 95 THR A N 1
ATOM 809 C CA . THR A 1 95 ? 13.638 4.024 1.588 1.00 84.25 95 THR A CA 1
ATOM 810 C C . THR A 1 95 ? 12.769 3.673 0.383 1.00 84.25 95 THR A C 1
ATOM 812 O O . THR A 1 95 ? 12.432 2.508 0.206 1.00 84.25 95 THR A O 1
ATOM 815 N N . THR A 1 96 ? 12.454 4.639 -0.485 1.00 85.31 96 THR A N 1
ATOM 816 C CA . THR A 1 96 ? 11.711 4.395 -1.736 1.00 85.31 96 THR A CA 1
ATOM 817 C C . THR A 1 96 ? 12.475 3.431 -2.638 1.00 85.31 96 THR A C 1
ATOM 819 O O . THR A 1 96 ? 11.878 2.502 -3.173 1.00 85.31 96 THR A O 1
ATOM 822 N N . LEU A 1 97 ? 13.792 3.621 -2.760 1.00 89.50 97 LEU A N 1
ATOM 823 C CA . LEU A 1 97 ? 14.678 2.735 -3.506 1.00 89.50 97 LEU A CA 1
ATOM 824 C C . LEU A 1 97 ? 14.678 1.321 -2.912 1.00 89.50 97 LEU A C 1
ATOM 826 O O . LEU A 1 97 ? 14.384 0.375 -3.625 1.00 89.50 97 LEU A O 1
ATOM 830 N N . LEU A 1 98 ? 14.908 1.179 -1.602 1.00 93.19 98 LEU A N 1
ATOM 831 C CA . LEU A 1 98 ? 14.936 -0.118 -0.916 1.00 93.19 98 LEU A CA 1
ATOM 832 C C . LEU A 1 98 ? 13.617 -0.883 -1.059 1.00 93.19 98 LEU A C 1
ATOM 834 O O . LEU A 1 98 ? 13.624 -2.071 -1.377 1.00 93.19 98 LEU A O 1
ATOM 838 N N . ILE A 1 99 ? 12.484 -0.212 -0.838 1.00 92.56 99 ILE A N 1
ATOM 839 C CA . ILE A 1 99 ? 11.166 -0.837 -0.978 1.00 92.56 99 ILE A CA 1
ATOM 840 C C . ILE A 1 99 ? 10.909 -1.161 -2.455 1.00 92.56 99 ILE A C 1
ATOM 842 O O . ILE A 1 99 ? 10.475 -2.264 -2.765 1.00 92.56 99 ILE A O 1
ATOM 846 N N . GLY A 1 100 ? 11.220 -0.250 -3.379 1.00 94.00 100 GLY A N 1
ATOM 847 C CA . GLY A 1 100 ? 11.079 -0.483 -4.816 1.00 94.00 100 GLY A CA 1
ATOM 848 C C . GLY A 1 100 ? 11.877 -1.698 -5.294 1.00 94.00 100 GLY A C 1
ATOM 849 O O . GLY A 1 100 ? 11.316 -2.573 -5.947 1.00 94.00 100 GLY A O 1
ATOM 850 N N . THR A 1 101 ? 13.144 -1.809 -4.891 1.00 95.50 101 THR A N 1
ATOM 851 C CA . THR A 1 101 ? 13.997 -2.972 -5.172 1.00 95.50 101 THR A CA 1
ATOM 852 C C . THR A 1 101 ? 13.436 -4.250 -4.565 1.00 95.50 101 THR A C 1
ATOM 854 O O . THR A 1 101 ? 13.435 -5.289 -5.217 1.00 95.50 101 THR A O 1
ATOM 857 N N . PHE A 1 102 ? 12.892 -4.192 -3.348 1.00 95.75 102 PHE A N 1
ATOM 858 C CA . PHE A 1 102 ? 12.205 -5.335 -2.748 1.00 95.75 102 PHE A CA 1
ATOM 859 C C . PHE A 1 102 ? 11.024 -5.817 -3.609 1.00 95.75 102 PHE A C 1
ATOM 861 O O . PHE A 1 102 ? 10.913 -7.013 -3.877 1.00 95.75 102 PHE A O 1
ATOM 868 N N . PHE A 1 103 ? 10.185 -4.905 -4.107 1.00 96.00 103 PHE A N 1
ATOM 869 C CA . PHE A 1 103 ? 9.088 -5.256 -5.014 1.00 96.00 103 PHE A CA 1
ATOM 870 C C . PHE A 1 103 ? 9.581 -5.826 -6.349 1.00 96.00 103 PHE A C 1
ATOM 872 O O . PHE A 1 103 ? 9.015 -6.810 -6.829 1.00 96.00 103 PHE A O 1
ATOM 879 N N . VAL A 1 104 ? 10.630 -5.243 -6.938 1.00 96.56 104 VAL A N 1
ATOM 880 C CA . VAL A 1 104 ? 11.245 -5.749 -8.175 1.00 96.56 104 VAL A CA 1
ATOM 881 C C . VAL A 1 104 ? 11.765 -7.171 -7.973 1.00 96.56 104 VAL A C 1
ATOM 883 O O . VAL A 1 104 ? 11.401 -8.059 -8.738 1.00 96.56 104 VAL A O 1
ATOM 886 N N . ASN A 1 105 ? 12.515 -7.420 -6.899 1.00 97.25 105 ASN A N 1
ATOM 887 C CA . ASN A 1 105 ? 13.089 -8.734 -6.604 1.00 97.25 105 ASN A CA 1
ATOM 888 C C . ASN A 1 105 ? 12.027 -9.822 -6.404 1.00 97.25 105 ASN A C 1
ATOM 890 O O . ASN A 1 105 ? 12.257 -10.971 -6.769 1.00 97.25 105 ASN A O 1
ATOM 894 N N . ILE A 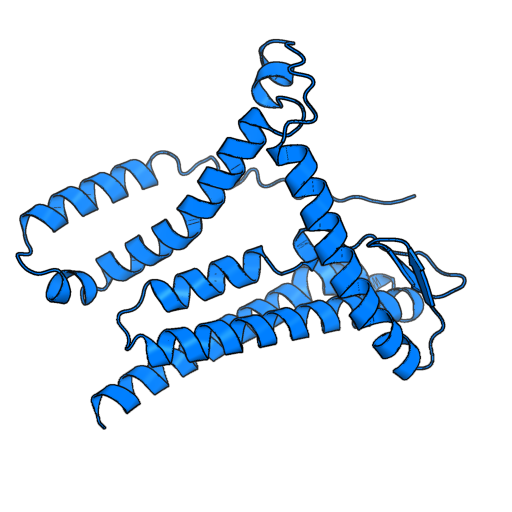1 106 ? 10.861 -9.476 -5.849 1.00 97.12 106 ILE A N 1
ATOM 895 C CA . ILE A 1 106 ? 9.729 -10.409 -5.757 1.00 97.12 106 ILE A CA 1
ATOM 896 C C . ILE A 1 106 ? 9.065 -10.606 -7.127 1.00 97.12 106 ILE A C 1
ATOM 898 O O . ILE A 1 106 ? 8.623 -11.708 -7.442 1.00 97.12 106 ILE A O 1
ATOM 902 N N . SER A 1 107 ? 8.983 -9.556 -7.944 1.00 97.19 107 SER A N 1
ATOM 903 C CA . SER A 1 107 ? 8.262 -9.587 -9.222 1.00 97.19 107 SER A CA 1
ATOM 904 C C . SER A 1 107 ? 9.021 -10.337 -10.321 1.00 97.19 107 SER A C 1
ATOM 906 O O . SER A 1 107 ? 8.393 -11.052 -11.093 1.00 97.19 107 SER A O 1
ATOM 908 N N . VAL A 1 108 ? 10.353 -10.231 -10.378 1.00 97.38 108 VAL A N 1
ATOM 909 C CA . VAL A 1 108 ? 11.204 -10.901 -11.385 1.00 97.38 108 VAL A CA 1
ATOM 910 C C . VAL A 1 108 ? 10.929 -12.409 -11.513 1.00 97.38 108 VAL A C 1
ATOM 912 O O . VAL A 1 108 ? 10.564 -12.842 -12.607 1.00 97.38 108 VAL A O 1
ATOM 915 N N . PRO A 1 109 ? 11.024 -13.228 -10.444 1.00 97.81 109 PRO A N 1
ATOM 916 C CA . PRO A 1 109 ? 10.783 -14.666 -10.566 1.00 97.81 109 PRO A CA 1
ATOM 917 C C . PRO A 1 109 ? 9.335 -14.990 -10.949 1.00 97.81 109 PRO A C 1
ATOM 919 O O . PRO A 1 109 ? 9.085 -15.997 -11.606 1.00 97.81 109 PRO A O 1
ATOM 922 N N . LEU A 1 110 ? 8.374 -14.137 -10.577 1.00 97.62 110 LEU A N 1
ATOM 923 C CA . LEU A 1 110 ? 6.981 -14.306 -10.987 1.00 97.62 110 LEU A CA 1
ATOM 924 C C . LEU A 1 110 ? 6.814 -14.053 -12.485 1.00 97.62 110 LEU A C 1
ATOM 926 O O . LEU A 1 110 ? 6.117 -14.814 -13.139 1.00 97.62 110 LEU A O 1
ATOM 930 N N . VAL A 1 111 ? 7.479 -13.043 -13.048 1.00 96.75 111 VAL A N 1
ATOM 931 C CA . VAL A 1 111 ? 7.469 -12.797 -14.499 1.00 96.75 111 VAL A CA 1
ATOM 932 C C . VAL A 1 111 ? 8.139 -13.954 -15.257 1.00 96.75 111 VAL A C 1
ATOM 934 O O . VAL A 1 111 ? 7.608 -14.403 -16.272 1.00 96.75 111 VAL A O 1
ATOM 937 N N . HIS A 1 112 ? 9.241 -14.506 -14.731 1.00 96.88 112 HIS A N 1
ATOM 938 C CA . HIS A 1 112 ? 9.894 -15.695 -15.307 1.00 96.88 112 HIS A CA 1
ATOM 939 C C . HIS A 1 112 ? 8.995 -16.928 -15.279 1.00 96.88 112 HIS A C 1
ATOM 941 O O . HIS A 1 112 ? 8.994 -17.705 -16.232 1.00 96.88 112 HIS A O 1
ATOM 947 N N . LEU A 1 113 ? 8.182 -17.087 -14.231 1.00 96.88 113 LEU A N 1
ATOM 948 C CA . LEU A 1 113 ? 7.195 -18.165 -14.141 1.00 96.88 113 LEU A CA 1
ATOM 949 C C . LEU A 1 113 ? 6.158 -18.105 -15.277 1.00 96.88 113 LEU A C 1
ATOM 951 O O . LEU A 1 113 ? 5.666 -19.147 -15.703 1.00 96.88 113 LEU A O 1
ATOM 955 N N . PHE A 1 114 ? 5.860 -16.913 -15.804 1.00 94.62 114 PHE A N 1
ATOM 956 C CA . PHE A 1 114 ? 4.995 -16.729 -16.975 1.00 94.62 114 PHE A CA 1
ATOM 957 C C . PHE A 1 114 ? 5.724 -16.912 -18.322 1.00 94.62 114 PHE A C 1
ATOM 959 O O . PHE A 1 114 ? 5.102 -16.755 -19.367 1.00 94.62 114 PHE A O 1
ATOM 966 N N . GLY A 1 115 ? 7.014 -17.269 -18.321 1.00 95.25 115 GLY A N 1
ATOM 967 C CA . GLY A 1 115 ? 7.785 -17.579 -19.531 1.00 95.25 115 GLY A CA 1
ATOM 968 C C . GLY A 1 115 ? 8.479 -16.385 -20.192 1.00 95.25 115 GLY A C 1
ATOM 969 O O . GLY A 1 115 ? 8.939 -16.506 -21.326 1.00 95.25 115 GLY A O 1
ATOM 970 N N . TYR A 1 116 ? 8.572 -15.243 -19.508 1.00 95.56 116 TYR A N 1
ATOM 971 C CA . TYR A 1 116 ? 9.235 -14.046 -20.029 1.00 95.56 116 TYR A CA 1
ATOM 972 C C . TYR A 1 116 ? 10.629 -13.881 -19.420 1.00 95.56 116 TYR A C 1
ATOM 974 O O . TYR A 1 116 ? 10.833 -14.172 -18.243 1.00 95.56 116 TYR A O 1
ATOM 982 N N . THR A 1 117 ? 11.582 -13.357 -20.192 1.00 95.81 117 THR A N 1
ATOM 983 C CA . THR A 1 117 ? 12.886 -12.928 -19.672 1.00 95.81 117 THR A CA 1
ATOM 984 C C . THR A 1 117 ? 12.837 -11.455 -19.277 1.00 95.81 117 THR A C 1
ATOM 986 O O . THR A 1 117 ? 12.147 -10.647 -19.903 1.00 95.81 117 THR A O 1
ATOM 989 N N . THR A 1 118 ? 13.546 -11.093 -18.207 1.00 96.38 118 THR A N 1
ATOM 990 C CA . THR A 1 118 ? 13.514 -9.736 -17.645 1.00 96.38 118 THR A CA 1
ATOM 991 C C . THR A 1 118 ? 14.907 -9.169 -17.468 1.00 96.38 118 THR A C 1
ATOM 993 O O . THR A 1 118 ? 15.814 -9.893 -17.062 1.00 96.38 118 THR A O 1
ATOM 996 N N . PHE A 1 119 ? 15.029 -7.851 -17.586 1.00 95.81 119 PHE A N 1
ATOM 997 C CA . PHE A 1 119 ? 16.129 -7.106 -16.986 1.00 95.81 119 PHE A CA 1
ATOM 998 C C . PHE A 1 119 ? 15.623 -6.327 -15.766 1.00 95.81 119 PHE A C 1
ATOM 1000 O O . PHE A 1 119 ? 14.483 -5.857 -15.724 1.00 95.81 119 PHE A O 1
ATOM 1007 N N . SER A 1 120 ? 16.481 -6.174 -14.763 1.00 95.00 120 SER A N 1
ATOM 1008 C CA . SER A 1 120 ? 16.171 -5.389 -13.569 1.00 95.00 120 SER A CA 1
ATOM 1009 C C . SER A 1 120 ? 17.421 -4.721 -13.022 1.00 95.00 120 SER A C 1
ATOM 1011 O O . SER A 1 120 ? 18.479 -5.347 -12.957 1.00 95.00 120 SER A O 1
ATOM 1013 N N . TYR A 1 121 ? 17.287 -3.476 -12.582 1.00 94.19 121 TYR A N 1
ATOM 1014 C CA . TYR A 1 121 ? 18.317 -2.755 -11.841 1.00 94.19 121 TYR A CA 1
ATOM 1015 C C . TYR A 1 121 ? 17.633 -1.843 -10.827 1.00 94.19 121 TYR A C 1
ATOM 1017 O O . TYR A 1 121 ? 16.662 -1.167 -11.162 1.00 94.19 121 TYR A O 1
ATOM 1025 N N . ASP A 1 122 ? 18.115 -1.822 -9.586 1.00 94.31 122 ASP A N 1
ATOM 1026 C CA . ASP A 1 122 ? 17.525 -1.020 -8.514 1.00 94.31 122 ASP A CA 1
ATOM 1027 C C . ASP A 1 122 ? 16.007 -1.241 -8.370 1.00 94.31 122 ASP A C 1
ATOM 1029 O O . ASP A 1 122 ? 15.567 -2.328 -8.002 1.00 94.31 122 ASP A O 1
ATOM 1033 N N . ASN A 1 123 ? 15.196 -0.211 -8.602 1.00 94.31 123 ASN A N 1
ATOM 1034 C CA . ASN A 1 123 ? 13.740 -0.254 -8.581 1.00 94.31 123 ASN A CA 1
ATOM 1035 C C . ASN A 1 123 ? 13.145 -0.203 -9.999 1.00 94.31 123 ASN A C 1
ATOM 1037 O O . ASN A 1 123 ? 12.014 0.245 -10.172 1.00 94.31 123 ASN A O 1
ATOM 1041 N N . VAL A 1 124 ? 13.898 -0.631 -11.011 1.00 94.31 124 VAL A N 1
ATOM 1042 C CA . VAL A 1 124 ? 13.457 -0.750 -12.404 1.00 94.31 124 VAL A CA 1
ATOM 1043 C C . VAL A 1 124 ? 13.320 -2.218 -12.782 1.00 94.31 124 VAL A C 1
ATOM 1045 O O . VAL A 1 124 ? 14.184 -3.038 -12.467 1.00 94.31 124 VAL A O 1
ATOM 1048 N N . ILE A 1 125 ? 12.240 -2.532 -13.493 1.00 95.56 125 ILE A N 1
ATOM 1049 C CA . ILE A 1 125 ? 11.962 -3.851 -14.064 1.00 95.56 125 ILE A CA 1
ATOM 1050 C C . ILE A 1 125 ? 11.426 -3.693 -15.490 1.00 95.56 125 ILE A C 1
ATOM 1052 O O . ILE A 1 125 ? 10.669 -2.763 -15.774 1.00 95.56 125 ILE A O 1
ATOM 1056 N N . GLY A 1 126 ? 11.824 -4.588 -16.389 1.00 94.44 126 GLY A N 1
ATOM 1057 C CA . GLY A 1 126 ? 11.345 -4.637 -17.769 1.00 94.44 126 GLY A CA 1
ATOM 1058 C C . GLY A 1 126 ? 11.584 -6.001 -18.404 1.00 94.44 126 GLY A C 1
ATOM 1059 O O . GLY A 1 126 ? 12.314 -6.828 -17.853 1.00 94.44 126 GLY A O 1
ATOM 1060 N N . LEU A 1 127 ? 10.967 -6.240 -19.560 1.00 95.56 127 LEU A N 1
ATOM 1061 C CA . LEU A 1 127 ? 11.214 -7.437 -20.366 1.00 95.56 127 LEU A CA 1
ATOM 1062 C C . LEU A 1 127 ? 12.455 -7.237 -21.246 1.00 95.56 127 LEU A C 1
ATOM 1064 O O . LEU A 1 127 ? 12.722 -6.126 -21.701 1.00 95.56 127 LEU A O 1
ATOM 1068 N N . GLU A 1 128 ? 13.237 -8.284 -21.506 1.00 93.50 128 GLU A N 1
ATOM 1069 C CA . GLU A 1 128 ? 14.393 -8.147 -22.405 1.00 93.50 128 GLU A CA 1
ATOM 1070 C C . GLU A 1 128 ? 13.959 -7.739 -23.820 1.00 93.50 128 GLU A C 1
ATOM 1072 O O . GLU A 1 128 ? 13.059 -8.339 -24.402 1.00 93.50 128 GLU A O 1
ATOM 1077 N N . GLY A 1 129 ? 14.607 -6.713 -24.379 1.00 89.62 129 GLY A N 1
ATOM 1078 C CA . GLY A 1 129 ? 14.250 -6.149 -25.688 1.00 89.62 129 GLY A CA 1
ATOM 1079 C C . GLY A 1 129 ? 13.091 -5.144 -25.664 1.00 89.62 129 GLY A C 1
ATOM 1080 O O . GLY A 1 129 ? 12.705 -4.654 -26.722 1.00 89.62 129 GLY A O 1
ATOM 1081 N N . HIS A 1 130 ? 12.574 -4.809 -24.480 1.00 90.25 130 HIS A N 1
ATOM 1082 C CA . HIS A 1 130 ? 11.404 -3.953 -24.273 1.00 90.25 13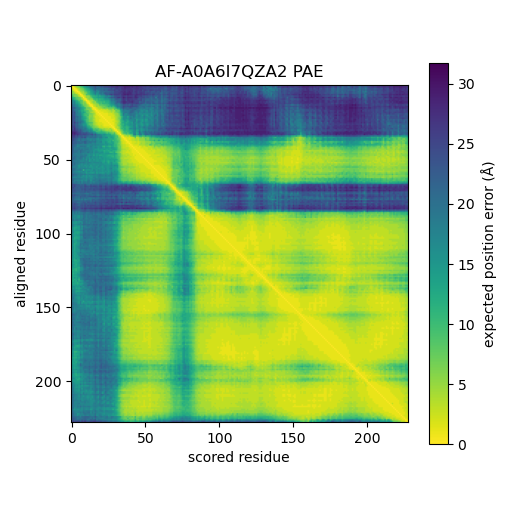0 HIS A CA 1
ATOM 1083 C C . HIS A 1 130 ? 11.689 -2.784 -23.316 1.00 90.25 130 HIS A C 1
ATOM 1085 O O . HIS A 1 130 ? 12.776 -2.673 -22.740 1.00 90.25 130 HIS A O 1
ATOM 1091 N N . VAL A 1 131 ? 10.720 -1.877 -23.147 1.00 87.00 131 VAL A N 1
ATOM 1092 C CA . VAL A 1 131 ? 10.871 -0.725 -22.251 1.00 87.00 131 VAL A CA 1
ATOM 1093 C C . VAL A 1 131 ? 10.678 -1.161 -20.796 1.00 87.00 131 VAL A C 1
ATOM 1095 O O . VAL A 1 131 ? 9.726 -1.851 -20.442 1.00 87.00 131 VAL A O 1
ATOM 1098 N N . GLY A 1 132 ? 11.603 -0.738 -19.933 1.00 86.38 132 GLY A N 1
ATOM 1099 C CA . GLY A 1 132 ? 11.510 -0.937 -18.488 1.00 86.38 132 GLY A CA 1
ATOM 1100 C C . GLY A 1 132 ? 10.807 0.221 -17.792 1.00 86.38 132 GLY A C 1
ATOM 1101 O O . GLY A 1 132 ? 10.857 1.368 -18.243 1.00 86.38 132 GLY A O 1
ATOM 1102 N N . TRP A 1 133 ? 10.204 -0.073 -16.646 1.00 86.75 133 TRP A N 1
ATOM 1103 C CA . TRP A 1 133 ? 9.442 0.891 -15.864 1.00 86.75 133 TRP A CA 1
ATOM 1104 C C . TRP A 1 133 ? 10.051 1.062 -14.480 1.00 86.75 133 TRP A C 1
ATOM 1106 O O . TRP A 1 133 ? 10.462 0.104 -13.824 1.00 86.75 133 TRP A O 1
ATOM 1116 N N . LEU A 1 134 ? 10.076 2.311 -14.021 1.00 89.25 134 LEU A N 1
ATOM 1117 C CA . LEU A 1 134 ? 10.515 2.665 -12.680 1.00 89.25 134 LEU A CA 1
ATOM 1118 C C . LEU A 1 134 ? 9.380 2.410 -11.683 1.00 89.25 134 LEU A C 1
ATOM 1120 O O . LEU A 1 134 ? 8.317 3.025 -11.769 1.00 89.25 134 LEU A O 1
ATOM 1124 N N . VAL A 1 135 ? 9.620 1.557 -10.692 1.00 89.19 135 VAL A N 1
ATOM 1125 C CA . VAL A 1 135 ? 8.718 1.357 -9.556 1.00 89.19 135 VAL A CA 1
ATOM 1126 C C . VAL A 1 135 ? 8.805 2.588 -8.654 1.00 89.19 135 VAL A C 1
ATOM 1128 O O . VAL A 1 135 ? 9.746 2.759 -7.877 1.00 89.19 135 VAL A O 1
ATOM 1131 N N . THR A 1 136 ? 7.827 3.483 -8.787 1.00 84.81 136 THR A N 1
ATOM 1132 C CA . THR A 1 136 ? 7.739 4.732 -8.018 1.00 84.81 136 THR A CA 1
ATOM 1133 C C . THR A 1 136 ? 6.884 4.569 -6.757 1.00 84.81 136 THR A C 1
ATOM 1135 O O . THR A 1 136 ? 6.328 3.505 -6.481 1.00 84.81 136 THR A O 1
ATOM 1138 N N . ARG A 1 137 ? 6.745 5.658 -5.985 1.00 78.38 137 ARG A N 1
ATOM 1139 C CA . ARG A 1 137 ? 5.975 5.727 -4.728 1.00 78.38 137 ARG A CA 1
ATOM 1140 C C . ARG A 1 137 ? 4.550 5.182 -4.845 1.00 78.38 137 ARG A C 1
ATOM 1142 O O . ARG A 1 137 ? 4.066 4.544 -3.913 1.00 78.38 137 ARG A O 1
ATOM 1149 N N . ASP A 1 138 ? 3.908 5.390 -5.988 1.00 78.12 138 ASP A N 1
ATOM 1150 C CA . ASP A 1 138 ? 2.522 4.976 -6.211 1.00 78.12 138 ASP A CA 1
ATOM 1151 C C . ASP A 1 138 ? 2.382 3.458 -6.400 1.00 78.12 138 ASP A C 1
ATOM 1153 O O . ASP A 1 138 ? 1.292 2.909 -6.227 1.00 78.12 138 ASP A O 1
ATOM 1157 N N . CYS A 1 139 ? 3.473 2.764 -6.737 1.00 83.06 139 CYS A N 1
ATOM 1158 C CA . CYS A 1 139 ? 3.530 1.307 -6.866 1.00 83.06 139 CYS A CA 1
ATOM 1159 C C . CYS A 1 139 ? 3.854 0.606 -5.539 1.00 83.06 139 CYS A C 1
ATOM 1161 O O . CYS A 1 139 ? 3.585 -0.581 -5.402 1.00 83.06 139 CYS A O 1
ATOM 1163 N N . LEU A 1 140 ? 4.392 1.328 -4.547 1.00 86.31 140 LEU A N 1
ATOM 1164 C CA . LEU A 1 140 ? 4.807 0.740 -3.265 1.00 86.31 140 LEU A CA 1
ATOM 1165 C C . LEU A 1 140 ? 3.625 0.380 -2.350 1.00 86.31 140 LEU A C 1
ATOM 1167 O O . LEU A 1 140 ? 3.814 -0.241 -1.307 1.00 86.31 140 LEU A O 1
ATOM 1171 N N . GLY A 1 141 ? 2.410 0.829 -2.678 1.00 87.56 141 GLY A N 1
ATOM 1172 C CA . GLY A 1 141 ? 1.207 0.550 -1.890 1.00 87.56 141 GLY A CA 1
ATOM 1173 C C . GLY A 1 141 ? 1.133 1.260 -0.531 1.00 87.56 141 GLY A C 1
ATOM 1174 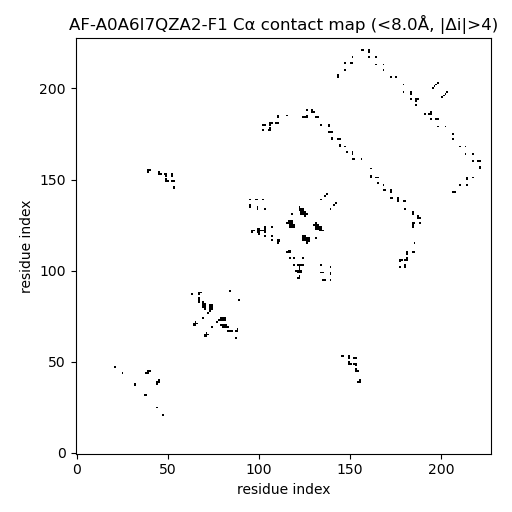O O . GLY A 1 141 ? 0.172 1.038 0.203 1.00 87.56 141 GLY A O 1
ATOM 1175 N N . ILE A 1 142 ? 2.090 2.139 -0.197 1.00 87.62 142 ILE A N 1
ATOM 1176 C CA . ILE A 1 142 ? 2.159 2.838 1.102 1.00 87.62 142 ILE A CA 1
ATOM 1177 C C . ILE A 1 142 ? 0.878 3.637 1.364 1.00 87.62 142 ILE A C 1
ATOM 1179 O O . ILE A 1 142 ? 0.295 3.528 2.439 1.00 87.62 142 ILE A O 1
ATOM 1183 N N . GLY A 1 143 ? 0.395 4.399 0.376 1.00 88.12 143 GLY A N 1
ATOM 1184 C CA . GLY A 1 143 ? -0.840 5.178 0.514 1.00 88.12 143 GLY A CA 1
ATOM 1185 C C . GLY A 1 143 ? -2.069 4.299 0.770 1.00 88.12 143 GLY A C 1
ATOM 1186 O O . GLY A 1 143 ? -2.849 4.570 1.682 1.00 88.12 143 GLY A O 1
ATOM 1187 N N . SER A 1 144 ? -2.206 3.204 0.018 1.00 91.44 144 SER A N 1
ATOM 1188 C CA . SER A 1 144 ? -3.288 2.228 0.201 1.00 91.44 144 SER A CA 1
ATOM 1189 C C . SER A 1 144 ? -3.236 1.580 1.585 1.00 91.44 144 SER A C 1
ATOM 1191 O O . SER A 1 144 ? -4.274 1.408 2.225 1.00 91.44 144 SER A O 1
ATOM 1193 N N . PHE A 1 145 ? -2.033 1.272 2.077 1.00 92.50 145 PHE A N 1
ATOM 1194 C CA . PHE A 1 145 ? -1.839 0.719 3.412 1.00 92.50 145 PHE A CA 1
ATOM 1195 C C . PHE A 1 145 ? -2.188 1.720 4.515 1.00 92.50 145 PHE A C 1
ATOM 1197 O O . PHE A 1 145 ? -2.869 1.343 5.463 1.00 92.50 145 PHE A O 1
ATOM 1204 N N . VAL A 1 146 ? -1.804 2.995 4.377 1.00 91.56 146 VAL A N 1
ATOM 1205 C CA . VAL A 1 146 ? -2.193 4.050 5.327 1.00 91.56 146 VAL A CA 1
ATOM 1206 C C . VAL A 1 146 ? -3.713 4.164 5.402 1.00 91.56 146 VAL A C 1
ATOM 1208 O O . VAL A 1 146 ? -4.257 4.098 6.497 1.00 91.56 146 VAL A O 1
ATOM 1211 N N . ILE A 1 147 ? -4.412 4.235 4.262 1.00 92.06 147 ILE A N 1
ATOM 1212 C CA . ILE A 1 147 ? -5.884 4.294 4.229 1.00 92.06 147 ILE A CA 1
ATOM 1213 C C . ILE A 1 147 ? -6.499 3.093 4.956 1.00 92.06 147 ILE A C 1
ATOM 1215 O O . ILE A 1 147 ? -7.373 3.262 5.809 1.00 92.06 147 ILE A O 1
ATOM 1219 N N . PHE A 1 148 ? -6.030 1.882 4.644 1.00 94.62 148 PHE A N 1
ATOM 1220 C CA . PHE A 1 148 ? -6.511 0.661 5.282 1.00 94.62 148 PHE A CA 1
ATOM 1221 C C . PHE A 1 148 ? -6.253 0.659 6.794 1.00 94.62 148 PHE A C 1
ATOM 1223 O O . PHE A 1 148 ? -7.152 0.375 7.584 1.00 94.62 148 PHE A O 1
ATOM 1230 N N . LEU A 1 149 ? -5.045 1.022 7.220 1.00 94.31 149 LEU A N 1
ATOM 1231 C CA . LEU A 1 149 ? -4.682 1.041 8.629 1.00 94.31 149 LEU A CA 1
ATOM 1232 C C . LEU A 1 149 ? -5.481 2.101 9.399 1.00 94.31 149 LEU A C 1
ATOM 1234 O O . LEU A 1 149 ? -5.955 1.815 10.498 1.00 94.31 149 LEU A O 1
ATOM 1238 N N . SER A 1 150 ? -5.718 3.279 8.813 1.00 92.81 150 SER A N 1
ATOM 1239 C CA . SER A 1 150 ? -6.605 4.297 9.385 1.00 92.81 150 SER A CA 1
ATOM 1240 C C . SER A 1 150 ? -8.021 3.746 9.588 1.00 92.81 150 SER A C 1
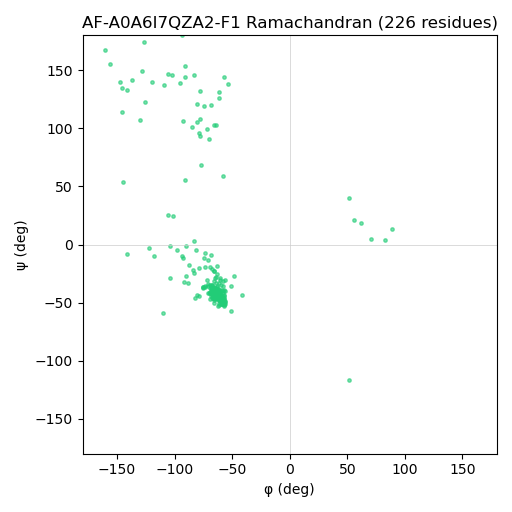ATOM 1242 O O . SER A 1 150 ? -8.608 3.987 10.643 1.00 92.81 150 SER A O 1
ATOM 1244 N N . LEU A 1 151 ? -8.558 2.965 8.636 1.00 92.69 151 LEU A N 1
ATOM 1245 C CA . LEU A 1 151 ? -9.865 2.304 8.778 1.00 92.69 151 LEU A CA 1
ATOM 1246 C C . LEU A 1 151 ? -9.881 1.299 9.938 1.00 92.69 151 LEU A C 1
ATOM 1248 O O . LEU A 1 151 ? -10.834 1.281 10.708 1.00 92.69 151 LEU A O 1
ATOM 1252 N N . ILE A 1 152 ? -8.847 0.472 10.097 1.00 94.81 152 ILE A N 1
ATOM 1253 C CA . ILE A 1 152 ? -8.795 -0.522 11.184 1.00 94.81 152 ILE A CA 1
ATOM 1254 C C . ILE A 1 152 ? -8.617 0.150 12.554 1.00 94.81 152 ILE A C 1
ATOM 1256 O O . ILE A 1 152 ? -9.256 -0.235 13.539 1.00 94.81 152 ILE A O 1
ATOM 1260 N N . LEU A 1 153 ? -7.756 1.165 12.638 1.00 91.88 153 LEU A N 1
ATOM 1261 C CA . LEU A 1 153 ? -7.424 1.823 13.899 1.00 91.88 153 LEU A CA 1
ATOM 1262 C C . LEU A 1 153 ? -8.554 2.717 14.418 1.00 91.88 153 LEU A C 1
ATOM 1264 O O . LEU A 1 153 ? -8.775 2.731 15.632 1.00 91.88 153 LEU A O 1
ATOM 1268 N N . ALA A 1 154 ? -9.294 3.391 13.530 1.00 90.69 154 ALA A N 1
ATOM 1269 C CA . ALA A 1 154 ? -10.362 4.325 13.893 1.00 90.69 154 ALA A CA 1
ATOM 1270 C C . ALA A 1 154 ? -11.569 3.676 14.587 1.00 90.69 154 ALA A C 1
ATOM 1272 O O . ALA A 1 154 ? -12.310 4.356 15.296 1.00 90.69 154 ALA A O 1
ATOM 1273 N N . TYR A 1 155 ? -11.789 2.373 14.391 1.00 88.44 155 TYR A N 1
ATOM 1274 C CA . TYR A 1 155 ? -12.943 1.675 14.955 1.00 88.44 155 TYR A CA 1
ATOM 1275 C C . TYR A 1 155 ? -12.609 0.990 16.285 1.00 88.44 155 TYR A C 1
ATOM 1277 O O . TYR A 1 155 ? -11.538 0.394 16.418 1.00 88.44 155 TYR A O 1
ATOM 1285 N N . PRO A 1 156 ? -13.498 1.041 17.293 1.00 86.50 156 PRO A N 1
ATOM 1286 C CA . PRO A 1 156 ? -13.305 0.309 18.537 1.00 86.50 156 PRO A CA 1
ATOM 1287 C C . PRO A 1 156 ? -13.428 -1.195 18.263 1.00 86.50 156 PRO A C 1
ATOM 1289 O O . PRO A 1 156 ? -14.449 -1.668 17.777 1.00 86.50 156 PRO A O 1
ATOM 1292 N N . ALA A 1 157 ? -12.360 -1.938 18.541 1.00 90.00 157 ALA A N 1
ATOM 1293 C CA . ALA A 1 157 ? -12.291 -3.385 18.372 1.00 90.00 157 ALA A CA 1
ATOM 1294 C C . ALA A 1 157 ? -11.204 -3.952 19.299 1.00 90.00 157 ALA A C 1
ATOM 1296 O O . ALA A 1 157 ? -10.260 -3.220 19.628 1.00 90.00 157 ALA A O 1
ATOM 1297 N N . PRO A 1 158 ? -11.283 -5.239 19.688 1.00 91.50 158 PRO A N 1
ATOM 1298 C CA . PRO A 1 158 ? -10.227 -5.898 20.448 1.00 91.50 158 PRO A CA 1
ATOM 1299 C C . PRO A 1 158 ? -8.871 -5.760 19.749 1.00 91.50 158 PRO A C 1
ATOM 1301 O O . PRO A 1 158 ? -8.772 -5.951 18.535 1.00 91.50 158 PRO A O 1
ATOM 1304 N N . MET A 1 159 ? -7.808 -5.488 20.512 1.00 90.88 159 MET A N 1
ATOM 1305 C CA . MET A 1 159 ? -6.471 -5.265 19.942 1.00 90.88 159 MET A CA 1
ATOM 1306 C C . MET A 1 159 ? -5.978 -6.465 19.121 1.00 90.88 159 MET A C 1
ATOM 1308 O O . MET A 1 159 ? -5.376 -6.287 18.066 1.00 90.88 159 MET A O 1
ATOM 1312 N N . LYS A 1 160 ? -6.318 -7.690 19.551 1.00 92.69 160 LYS A N 1
ATOM 1313 C CA . LYS A 1 160 ? -6.035 -8.924 18.801 1.00 92.69 160 LYS A CA 1
ATOM 1314 C C . LYS A 1 160 ? -6.644 -8.891 17.397 1.00 92.69 160 LYS A C 1
ATOM 1316 O O . LYS A 1 160 ? -5.967 -9.223 16.431 1.00 92.69 160 LYS A O 1
ATOM 1321 N N . LEU A 1 161 ? -7.897 -8.450 17.276 1.00 94.81 161 LEU A N 1
ATOM 1322 C CA . LEU A 1 161 ? -8.585 -8.381 15.990 1.00 94.81 161 LEU A CA 1
ATOM 1323 C C . LEU A 1 161 ? -7.975 -7.296 15.095 1.00 94.81 161 LEU A C 1
ATOM 1325 O O . LEU A 1 161 ? -7.733 -7.548 13.918 1.00 94.81 161 LEU A O 1
ATOM 1329 N N . LYS A 1 162 ? -7.650 -6.123 15.659 1.00 94.00 162 LYS A N 1
ATOM 1330 C CA . LYS A 1 162 ? -6.941 -5.057 14.930 1.00 94.00 162 LYS A CA 1
ATOM 1331 C C . LYS A 1 162 ? -5.583 -5.522 14.410 1.00 94.00 162 LYS A C 1
ATOM 1333 O O . LYS A 1 162 ? -5.259 -5.240 13.264 1.00 94.00 162 LYS A O 1
ATOM 1338 N N . ALA A 1 163 ? -4.815 -6.250 15.220 1.00 95.25 163 ALA A N 1
ATOM 1339 C CA . ALA A 1 163 ? -3.514 -6.779 14.822 1.00 95.25 163 ALA A CA 1
ATOM 1340 C C . ALA A 1 163 ? -3.642 -7.805 13.685 1.00 95.25 163 ALA A C 1
ATOM 1342 O O . ALA A 1 163 ? -2.948 -7.682 12.680 1.00 95.25 163 ALA A O 1
ATOM 1343 N N . ILE A 1 164 ? -4.573 -8.761 13.801 1.00 96.31 164 ILE A N 1
ATOM 1344 C CA . ILE A 1 164 ? -4.821 -9.771 12.759 1.00 96.31 164 ILE A CA 1
ATOM 1345 C C . ILE A 1 164 ? -5.206 -9.099 11.438 1.00 96.31 164 ILE A C 1
ATOM 1347 O O . ILE A 1 164 ? -4.593 -9.378 10.412 1.00 96.31 164 ILE A O 1
ATOM 1351 N N . PHE A 1 165 ? -6.180 -8.186 11.458 1.00 96.94 165 PHE A N 1
ATOM 1352 C CA . PHE A 1 165 ? -6.620 -7.498 10.243 1.00 96.94 165 PHE A CA 1
ATOM 1353 C C . PHE A 1 165 ? -5.570 -6.525 9.704 1.00 96.94 165 PHE A C 1
ATOM 1355 O O . PHE A 1 165 ? -5.423 -6.418 8.492 1.00 96.94 165 PHE A O 1
ATOM 1362 N N . GLY A 1 166 ? -4.804 -5.864 10.574 1.00 96.19 166 GLY A N 1
ATOM 1363 C CA . GLY A 1 166 ? -3.682 -5.010 10.187 1.00 96.19 166 GLY A CA 1
ATOM 1364 C C . GLY A 1 166 ? -2.607 -5.783 9.422 1.00 96.19 166 GLY A C 1
ATOM 1365 O O . GLY A 1 166 ? -2.212 -5.370 8.334 1.00 96.19 166 GLY A O 1
ATOM 1366 N N . VAL A 1 167 ? -2.186 -6.937 9.950 1.00 96.31 167 VAL A N 1
ATOM 1367 C CA . VAL A 1 167 ? -1.182 -7.807 9.317 1.00 96.31 167 VAL A CA 1
ATOM 1368 C C . VAL A 1 167 ? -1.733 -8.461 8.048 1.00 96.31 167 VAL A C 1
ATOM 1370 O O . VAL A 1 167 ? -1.081 -8.423 7.008 1.00 96.31 167 VAL A O 1
ATOM 1373 N N . ALA A 1 168 ? -2.947 -9.015 8.091 1.00 96.94 168 ALA A N 1
ATOM 1374 C CA . ALA A 1 168 ? -3.567 -9.633 6.920 1.00 96.94 168 ALA A CA 1
ATOM 1375 C C . ALA A 1 168 ? -3.759 -8.620 5.780 1.00 96.94 168 ALA A C 1
ATOM 1377 O O . ALA A 1 168 ? -3.430 -8.908 4.631 1.00 96.94 168 ALA A O 1
ATOM 1378 N N . GLY A 1 169 ? -4.227 -7.411 6.097 1.00 96.56 169 GLY A N 1
ATOM 1379 C CA . GLY A 1 169 ? -4.382 -6.346 5.114 1.00 96.56 169 GLY A CA 1
ATOM 1380 C C . GLY A 1 169 ? -3.052 -5.830 4.570 1.00 96.56 169 GLY A C 1
ATOM 1381 O O . GLY A 1 169 ? -2.972 -5.544 3.378 1.00 96.56 169 GLY A O 1
ATOM 1382 N N . PHE A 1 170 ? -1.993 -5.778 5.389 1.00 96.12 170 PHE A N 1
ATOM 1383 C CA . PHE A 1 170 ? -0.637 -5.487 4.911 1.00 96.12 170 PHE A CA 1
ATOM 1384 C C . PHE A 1 170 ? -0.204 -6.483 3.827 1.00 96.12 170 PHE A C 1
ATOM 1386 O O . PHE A 1 170 ? 0.150 -6.066 2.726 1.00 96.12 170 PHE A O 1
ATOM 1393 N N . PHE A 1 171 ? -0.295 -7.790 4.101 1.00 97.12 171 PHE A N 1
ATOM 1394 C CA . PHE A 1 171 ? 0.093 -8.823 3.135 1.00 97.12 171 PHE A CA 1
ATOM 1395 C C . PHE A 1 171 ? -0.804 -8.846 1.896 1.00 97.12 171 PHE A C 1
ATOM 1397 O O . PHE A 1 171 ? -0.304 -9.015 0.788 1.00 97.12 171 PHE A O 1
ATOM 1404 N N . MET A 1 172 ? -2.109 -8.625 2.057 1.00 97.44 172 MET A N 1
ATOM 1405 C CA . MET A 1 172 ? -3.038 -8.504 0.932 1.00 97.44 172 MET A CA 1
ATOM 1406 C C . MET A 1 172 ? -2.659 -7.332 0.016 1.00 97.44 172 MET A C 1
ATOM 1408 O O . MET A 1 172 ? -2.586 -7.496 -1.199 1.00 97.44 172 MET A O 1
ATOM 1412 N N . ILE A 1 173 ? -2.403 -6.146 0.579 1.00 96.12 173 ILE A N 1
ATOM 1413 C CA . ILE A 1 173 ? -2.013 -4.963 -0.201 1.00 96.12 173 ILE A CA 1
ATOM 1414 C C . ILE A 1 173 ? -0.650 -5.191 -0.855 1.00 96.12 173 ILE A C 1
ATOM 1416 O O . ILE A 1 173 ? -0.489 -4.866 -2.031 1.00 96.12 173 ILE A O 1
ATOM 1420 N N . LEU A 1 174 ? 0.310 -5.780 -0.137 1.00 95.12 174 LEU A N 1
ATOM 1421 C CA . LEU A 1 174 ? 1.611 -6.153 -0.687 1.00 95.12 174 LEU A CA 1
ATOM 1422 C C . LEU A 1 174 ? 1.450 -7.069 -1.908 1.00 95.12 174 LEU A C 1
ATOM 1424 O O . LEU A 1 174 ? 1.978 -6.765 -2.975 1.00 95.12 174 LEU A O 1
ATOM 1428 N N . PHE A 1 175 ? 0.662 -8.137 -1.769 1.00 96.50 175 PHE A N 1
ATOM 1429 C CA . PHE A 1 175 ? 0.379 -9.089 -2.839 1.00 96.50 175 PHE A CA 1
ATOM 1430 C C . PHE A 1 175 ? -0.238 -8.413 -4.069 1.00 96.50 175 PHE A C 1
ATOM 1432 O O . PHE A 1 175 ? 0.253 -8.596 -5.180 1.00 96.50 175 PHE A O 1
ATOM 1439 N N . LEU A 1 176 ? -1.266 -7.579 -3.884 1.00 96.25 176 LEU A N 1
ATOM 1440 C CA . LEU A 1 176 ? -1.919 -6.883 -4.998 1.00 96.25 176 LEU A CA 1
ATOM 1441 C C . LEU A 1 176 ? -0.981 -5.898 -5.713 1.00 96.25 176 LEU A C 1
ATOM 1443 O O . LEU A 1 176 ? -1.090 -5.726 -6.926 1.00 96.25 176 LEU A O 1
ATOM 1447 N N . ASN A 1 177 ? -0.049 -5.265 -4.993 1.00 94.06 177 ASN A N 1
ATOM 1448 C CA . ASN A 1 177 ? 0.934 -4.369 -5.609 1.00 94.06 177 ASN A CA 1
ATOM 1449 C C . ASN A 1 177 ? 2.036 -5.135 -6.357 1.00 94.06 177 ASN A C 1
ATOM 1451 O O . ASN A 1 177 ? 2.426 -4.708 -7.440 1.00 94.06 177 ASN A O 1
ATOM 1455 N N . VAL A 1 178 ? 2.485 -6.288 -5.850 1.00 96.00 178 VAL A N 1
ATOM 1456 C CA . VAL A 1 178 ? 3.376 -7.190 -6.604 1.00 96.00 178 VAL A CA 1
ATOM 1457 C C . VAL A 1 178 ? 2.685 -7.667 -7.880 1.00 96.00 178 VAL A C 1
ATOM 1459 O O . VAL A 1 178 ? 3.247 -7.553 -8.966 1.00 96.00 178 VAL A O 1
ATOM 1462 N N . LEU A 1 179 ? 1.434 -8.126 -7.771 1.00 95.56 179 LEU A N 1
ATOM 1463 C CA . LEU A 1 179 ? 0.647 -8.569 -8.920 1.00 95.56 179 LEU A CA 1
ATOM 1464 C C . LEU A 1 179 ? 0.500 -7.455 -9.967 1.00 95.56 179 LEU A C 1
ATOM 1466 O O . LEU A 1 179 ? 0.638 -7.715 -11.158 1.00 95.56 179 LEU A O 1
ATOM 1470 N N . ARG A 1 180 ? 0.289 -6.206 -9.532 1.00 93.81 180 ARG A N 1
ATOM 1471 C CA . ARG A 1 180 ? 0.291 -5.034 -10.416 1.00 93.81 180 ARG A CA 1
ATOM 1472 C C . ARG A 1 180 ? 1.598 -4.890 -11.183 1.00 93.81 180 ARG A C 1
ATOM 1474 O O . ARG A 1 180 ? 1.552 -4.691 -12.389 1.00 93.81 180 ARG A O 1
ATOM 1481 N N . ILE A 1 181 ? 2.743 -4.975 -10.512 1.00 94.69 181 ILE A N 1
ATOM 1482 C CA . ILE A 1 181 ? 4.050 -4.822 -11.165 1.00 94.69 181 ILE A CA 1
ATOM 1483 C C . ILE A 1 181 ? 4.265 -5.934 -12.194 1.00 94.69 181 ILE A C 1
ATOM 1485 O O . ILE A 1 181 ? 4.638 -5.640 -13.327 1.00 94.69 181 ILE A O 1
ATOM 1489 N N . VAL A 1 182 ? 3.961 -7.184 -11.840 1.00 95.31 182 VAL A N 1
ATOM 1490 C CA . VAL A 1 182 ? 4.065 -8.334 -12.752 1.00 95.31 182 VAL A CA 1
ATOM 1491 C C . VAL A 1 182 ? 3.180 -8.140 -13.986 1.00 95.31 182 VAL A C 1
ATOM 1493 O O . VAL A 1 182 ? 3.666 -8.225 -15.111 1.00 95.31 182 VAL A O 1
ATOM 1496 N N . LEU A 1 183 ? 1.898 -7.818 -13.787 1.00 93.81 183 LEU A N 1
ATOM 1497 C CA . LEU A 1 183 ? 0.939 -7.661 -14.882 1.00 93.81 183 LEU A CA 1
ATOM 1498 C C . LEU A 1 183 ? 1.236 -6.447 -15.768 1.00 93.81 183 LEU A C 1
ATOM 1500 O O . LEU A 1 183 ? 1.037 -6.532 -16.972 1.00 93.81 183 LEU A O 1
ATOM 1504 N N . LEU A 1 184 ? 1.731 -5.337 -15.210 1.00 92.12 184 LEU A N 1
ATOM 1505 C CA . LEU A 1 184 ? 2.162 -4.186 -16.011 1.00 92.12 184 LEU A CA 1
ATOM 1506 C C . LEU A 1 184 ? 3.452 -4.482 -16.785 1.00 92.12 184 LEU A C 1
ATOM 1508 O O . LEU A 1 184 ? 3.590 -4.037 -17.917 1.00 92.12 184 LEU A O 1
ATOM 1512 N N . THR A 1 185 ? 4.373 -5.260 -16.208 1.00 93.38 185 THR A N 1
ATOM 1513 C CA . THR A 1 185 ? 5.613 -5.659 -16.893 1.00 93.38 185 THR A CA 1
ATOM 1514 C C . THR A 1 185 ? 5.307 -6.565 -18.086 1.00 93.38 185 THR A C 1
ATOM 1516 O O . THR A 1 185 ? 5.823 -6.333 -19.171 1.00 93.38 185 THR A O 1
ATOM 1519 N N . ILE A 1 186 ? 4.434 -7.561 -17.909 1.00 93.38 186 ILE A N 1
ATOM 1520 C CA . ILE A 1 186 ? 3.995 -8.455 -18.994 1.00 93.38 186 ILE A CA 1
ATOM 1521 C C . ILE A 1 186 ? 3.132 -7.695 -20.014 1.00 93.38 186 ILE A C 1
ATOM 1523 O O . ILE A 1 186 ? 3.325 -7.811 -21.223 1.00 93.38 186 ILE A O 1
ATOM 1527 N N . GLY A 1 187 ? 2.203 -6.874 -19.520 1.00 90.81 187 GLY A N 1
ATOM 1528 C CA . GLY A 1 187 ? 1.279 -6.094 -20.336 1.00 90.81 187 GLY A CA 1
ATOM 1529 C C . GLY A 1 187 ? 1.950 -5.052 -21.228 1.00 90.81 187 GLY A C 1
ATOM 1530 O O . GLY A 1 187 ? 1.330 -4.633 -22.196 1.00 90.81 187 GLY A O 1
ATOM 1531 N N . GLU A 1 188 ? 3.200 -4.660 -20.963 1.00 89.44 188 GLU A N 1
ATOM 1532 C CA . GLU A 1 188 ? 3.957 -3.781 -21.864 1.00 89.44 188 GLU A CA 1
ATOM 1533 C C . GLU A 1 188 ? 4.123 -4.374 -23.257 1.00 89.44 188 GLU A C 1
ATOM 1535 O O . GLU A 1 188 ? 3.961 -3.661 -24.247 1.00 89.44 188 GLU A O 1
ATOM 1540 N N . LYS A 1 189 ? 4.359 -5.682 -23.330 1.00 89.06 189 LYS A N 1
ATOM 1541 C CA . LYS A 1 189 ? 4.506 -6.386 -24.596 1.00 89.06 189 LYS A CA 1
ATOM 1542 C C . LYS A 1 189 ? 3.157 -6.741 -25.205 1.00 89.06 189 LYS A C 1
ATOM 1544 O O . LYS A 1 189 ? 2.956 -6.553 -26.402 1.00 89.06 189 LYS A O 1
ATOM 1549 N N . ASP A 1 190 ? 2.253 -7.273 -24.386 1.00 87.19 190 ASP A N 1
ATOM 1550 C CA . ASP A 1 190 ? 1.037 -7.913 -24.894 1.00 87.19 190 ASP A CA 1
ATOM 1551 C C . ASP A 1 190 ? -0.139 -6.931 -25.049 1.00 87.19 190 ASP A C 1
ATOM 1553 O O . ASP A 1 190 ? -1.010 -7.140 -25.892 1.00 87.19 190 ASP A O 1
ATOM 1557 N N . PHE A 1 191 ? -0.172 -5.848 -24.259 1.00 88.44 191 PHE A N 1
ATOM 1558 C CA . PHE A 1 191 ? -1.278 -4.879 -24.203 1.00 88.44 191 PHE A CA 1
ATOM 1559 C C . PHE A 1 191 ? -0.811 -3.422 -23.969 1.00 88.44 191 PHE A C 1
ATOM 1561 O O . PHE A 1 191 ? -1.322 -2.759 -23.054 1.00 88.44 191 PHE A O 1
ATOM 1568 N N . PRO A 1 192 ? 0.115 -2.877 -24.786 1.00 85.88 192 PRO A N 1
ATOM 1569 C CA . PRO A 1 192 ? 0.706 -1.554 -24.558 1.00 85.88 192 PRO A CA 1
ATOM 1570 C C . PRO A 1 192 ? -0.341 -0.432 -24.489 1.00 85.88 192 PRO A C 1
ATOM 1572 O O . PRO A 1 192 ? -0.266 0.428 -23.613 1.00 85.88 192 PRO A O 1
ATOM 1575 N N . ASP A 1 193 ? -1.377 -0.488 -25.332 1.00 88.81 193 ASP A N 1
ATOM 1576 C CA . ASP A 1 193 ? -2.438 0.531 -25.389 1.00 88.81 193 ASP A CA 1
ATOM 1577 C C . ASP A 1 193 ? -3.317 0.573 -24.126 1.00 88.81 193 ASP A C 1
ATOM 1579 O O . ASP A 1 193 ? -3.984 1.568 -23.847 1.00 88.81 193 ASP A O 1
ATOM 1583 N N . SER A 1 194 ? -3.341 -0.514 -23.348 1.00 87.25 194 SER A N 1
ATOM 1584 C CA . SER A 1 194 ? -4.150 -0.627 -22.127 1.00 87.25 194 SER A CA 1
ATOM 1585 C C . SER A 1 194 ? -3.358 -0.341 -20.851 1.00 87.25 194 SER A C 1
ATOM 1587 O O . SER A 1 194 ? -3.953 -0.307 -19.770 1.00 87.25 194 SER A O 1
ATOM 1589 N N . LEU A 1 195 ? -2.041 -0.125 -20.939 1.00 84.12 195 LEU A N 1
ATOM 1590 C CA . LEU A 1 195 ? -1.177 0.032 -19.767 1.00 84.12 195 LEU A CA 1
ATOM 1591 C C . LEU A 1 195 ? -1.597 1.191 -18.866 1.00 84.12 195 LEU A C 1
ATOM 1593 O O . LEU A 1 195 ? -1.699 1.008 -17.653 1.00 84.12 195 LEU A O 1
ATOM 1597 N N . ASP A 1 196 ? -1.899 2.355 -19.439 1.00 85.00 196 ASP A N 1
ATOM 1598 C CA . ASP A 1 196 ? -2.318 3.523 -18.661 1.00 85.00 196 ASP A CA 1
ATOM 1599 C C . ASP A 1 196 ? -3.636 3.260 -17.925 1.00 85.00 196 ASP A C 1
ATOM 1601 O O . ASP A 1 196 ? -3.779 3.569 -16.737 1.00 85.00 196 ASP A O 1
ATOM 1605 N N . PHE A 1 197 ? -4.593 2.616 -18.596 1.00 87.38 197 PHE A N 1
ATOM 1606 C CA . PHE A 1 197 ? -5.856 2.234 -17.973 1.00 87.38 197 PHE A CA 1
ATOM 1607 C C . PHE A 1 197 ? -5.644 1.226 -16.836 1.00 87.38 197 PHE A C 1
ATOM 1609 O O . PHE A 1 197 ? -6.198 1.395 -15.743 1.00 87.38 197 PHE A O 1
ATOM 1616 N N . LEU A 1 198 ? -4.825 0.196 -17.065 1.00 84.88 198 LEU A N 1
ATOM 1617 C CA . LEU A 1 198 ? -4.509 -0.808 -16.052 1.00 84.88 198 LEU A CA 1
ATOM 1618 C C . LEU A 1 198 ? -3.845 -0.153 -14.837 1.00 84.88 198 LEU A C 1
ATOM 1620 O O . LEU A 1 198 ? -4.284 -0.359 -13.702 1.00 84.88 198 LEU A O 1
ATOM 1624 N N . HIS A 1 199 ? -2.838 0.684 -15.085 1.00 80.50 199 HIS A N 1
ATOM 1625 C CA . HIS A 1 199 ? -2.015 1.326 -14.074 1.00 80.50 199 HIS A CA 1
ATOM 1626 C C . HIS A 1 199 ? -2.798 2.321 -13.206 1.00 80.50 199 HIS A C 1
ATOM 1628 O O . HIS A 1 199 ? -2.698 2.266 -11.977 1.00 80.50 199 HIS A O 1
ATOM 1634 N N . TYR A 1 200 ? -3.592 3.209 -13.814 1.00 78.25 200 TYR A N 1
ATOM 1635 C CA . TYR A 1 200 ? -4.259 4.295 -13.089 1.00 78.25 200 TYR A CA 1
ATOM 1636 C C . TYR A 1 200 ? -5.663 3.943 -12.589 1.00 78.25 200 TYR A C 1
ATOM 1638 O O . TYR A 1 200 ? -6.058 4.411 -11.513 1.00 78.25 200 TYR A O 1
ATOM 1646 N N . ASN A 1 201 ? -6.398 3.099 -13.319 1.00 85.88 201 ASN A N 1
ATOM 1647 C CA . ASN A 1 201 ? -7.812 2.846 -13.047 1.00 85.88 201 ASN A CA 1
ATOM 1648 C C . ASN A 1 201 ? -8.044 1.441 -12.494 1.00 85.88 201 ASN A C 1
ATOM 1650 O O . ASN A 1 201 ? -8.551 1.300 -11.379 1.00 85.88 201 ASN A O 1
ATOM 1654 N N . ALA A 1 202 ? -7.658 0.401 -13.239 1.00 88.88 202 ALA A N 1
ATOM 1655 C CA . ALA A 1 202 ? -8.024 -0.973 -12.895 1.00 88.88 202 ALA A CA 1
ATOM 1656 C C . ALA A 1 202 ? -7.440 -1.399 -11.540 1.00 88.88 202 ALA A C 1
ATOM 1658 O O . ALA A 1 202 ? -8.186 -1.789 -10.639 1.00 88.88 202 ALA A O 1
ATOM 1659 N N . PHE A 1 203 ? -6.127 -1.243 -11.338 1.00 88.06 203 PHE A N 1
ATOM 1660 C CA . PHE A 1 203 ? -5.503 -1.624 -10.066 1.00 88.06 203 PHE A CA 1
ATOM 1661 C C . PHE A 1 203 ? -5.975 -0.779 -8.890 1.00 88.06 203 PHE A C 1
ATOM 1663 O O . PHE A 1 203 ? -6.086 -1.288 -7.775 1.00 88.06 203 PHE A O 1
ATOM 1670 N N . ARG A 1 204 ? -6.312 0.492 -9.124 1.00 89.19 204 ARG A N 1
ATOM 1671 C CA . ARG A 1 204 ? -6.893 1.349 -8.091 1.00 89.19 204 ARG A CA 1
ATOM 1672 C C . ARG A 1 204 ? -8.233 0.786 -7.611 1.00 89.19 204 ARG A C 1
ATOM 1674 O O . ARG A 1 204 ? -8.441 0.670 -6.405 1.00 89.19 204 ARG A O 1
ATOM 1681 N N . VAL A 1 205 ? -9.114 0.406 -8.538 1.00 93.00 205 VAL A N 1
ATOM 1682 C CA . VAL A 1 205 ? -10.411 -0.210 -8.213 1.00 93.00 205 VAL A CA 1
ATOM 1683 C C . VAL A 1 205 ? -10.218 -1.546 -7.500 1.00 93.00 205 VAL A C 1
ATOM 1685 O O . VAL A 1 205 ? -10.856 -1.773 -6.476 1.00 93.00 205 VAL A O 1
ATOM 1688 N N . ILE A 1 206 ? -9.305 -2.396 -7.978 1.00 94.56 206 ILE A N 1
ATOM 1689 C CA . ILE A 1 206 ? -9.024 -3.706 -7.369 1.00 94.56 206 ILE A CA 1
ATOM 1690 C C . ILE A 1 206 ? -8.527 -3.548 -5.927 1.00 94.56 206 ILE A C 1
ATOM 1692 O O . ILE A 1 206 ? -9.071 -4.169 -5.014 1.00 94.56 206 ILE A O 1
ATOM 1696 N N . VAL A 1 207 ? -7.526 -2.693 -5.695 1.00 93.00 207 VAL A N 1
ATOM 1697 C CA . VAL A 1 207 ? -6.941 -2.493 -4.361 1.00 93.00 207 VAL A CA 1
ATOM 1698 C C . VAL A 1 207 ? -7.954 -1.874 -3.403 1.00 93.00 207 VAL A C 1
ATOM 1700 O O . VAL A 1 207 ? -8.104 -2.365 -2.284 1.00 93.00 207 VAL A O 1
ATOM 1703 N N . PHE A 1 208 ? -8.690 -0.838 -3.818 1.00 92.75 208 PHE A N 1
ATOM 1704 C CA . PHE A 1 208 ? -9.713 -0.251 -2.949 1.00 92.75 208 PHE A CA 1
ATOM 1705 C C . PHE A 1 208 ? -10.888 -1.196 -2.709 1.00 92.75 208 PHE A C 1
ATOM 1707 O O . PHE A 1 208 ? -11.367 -1.277 -1.581 1.00 92.75 208 PHE A O 1
ATOM 1714 N N . GLY A 1 209 ? -11.307 -1.962 -3.716 1.00 96.31 209 GLY A N 1
ATOM 1715 C CA . GLY A 1 209 ? -12.302 -3.018 -3.554 1.00 96.31 209 GLY A CA 1
ATOM 1716 C C . GLY A 1 209 ? -11.873 -4.028 -2.491 1.00 96.31 209 GLY A C 1
ATOM 1717 O O . GLY A 1 209 ? -12.620 -4.283 -1.549 1.00 96.31 209 GLY A O 1
ATOM 1718 N N . ALA A 1 210 ? -10.637 -4.525 -2.566 1.00 97.31 210 ALA A N 1
ATOM 1719 C CA . ALA A 1 210 ? -10.083 -5.447 -1.576 1.00 97.31 210 ALA A CA 1
ATOM 1720 C C . ALA A 1 210 ? -10.004 -4.832 -0.164 1.00 97.31 210 ALA A C 1
ATOM 1722 O O . ALA A 1 210 ? -10.332 -5.497 0.823 1.00 97.31 210 ALA A O 1
ATOM 1723 N N . ILE A 1 211 ? -9.638 -3.548 -0.058 1.00 96.25 211 ILE A N 1
ATOM 1724 C CA . ILE A 1 211 ? -9.651 -2.785 1.201 1.00 96.25 211 ILE A CA 1
ATOM 1725 C C . ILE A 1 211 ? -11.061 -2.736 1.797 1.00 96.25 211 ILE A C 1
ATOM 1727 O O . ILE A 1 211 ? -11.236 -3.084 2.965 1.00 96.25 211 ILE A O 1
ATOM 1731 N N . PHE A 1 212 ? -12.071 -2.349 1.012 1.00 95.50 212 PHE A N 1
ATOM 1732 C CA . PHE A 1 212 ? -13.449 -2.240 1.495 1.00 95.50 212 PHE A CA 1
ATOM 1733 C C . PHE A 1 212 ? -14.054 -3.600 1.852 1.00 95.50 212 PHE A C 1
ATOM 1735 O O . PHE A 1 212 ? -14.741 -3.704 2.868 1.00 95.50 212 PHE A O 1
ATOM 1742 N N . LEU A 1 213 ? -13.762 -4.652 1.084 1.00 97.19 213 LEU A N 1
ATOM 1743 C CA . LEU A 1 213 ? -14.196 -6.017 1.396 1.00 97.19 213 LEU A CA 1
ATOM 1744 C C . LEU A 1 213 ? -13.578 -6.517 2.706 1.00 97.19 213 LEU A C 1
ATOM 1746 O O . LEU A 1 213 ? -14.289 -7.013 3.581 1.00 97.19 213 LEU A O 1
ATOM 1750 N N . THR A 1 214 ? -12.270 -6.324 2.885 1.00 96.69 214 THR A N 1
ATOM 1751 C CA . THR A 1 214 ? -11.560 -6.713 4.114 1.00 96.69 214 THR A CA 1
ATOM 1752 C C . THR A 1 214 ? -12.048 -5.913 5.319 1.00 96.69 214 THR A C 1
ATOM 1754 O O . THR A 1 214 ? -12.205 -6.456 6.411 1.00 96.69 214 THR A O 1
ATOM 1757 N N . TRP A 1 215 ? -12.353 -4.631 5.130 1.00 95.31 215 TRP A N 1
ATOM 1758 C CA . TRP A 1 215 ? -12.944 -3.788 6.165 1.00 95.31 215 TRP A CA 1
ATOM 1759 C C . TRP A 1 215 ? -14.384 -4.202 6.517 1.00 95.31 215 TRP A C 1
ATOM 1761 O O . TRP A 1 215 ? -14.753 -4.236 7.690 1.00 95.31 215 TRP A O 1
ATOM 1771 N N . GLY A 1 216 ? -15.191 -4.612 5.536 1.00 95.50 216 GLY A N 1
ATOM 1772 C CA . GLY A 1 216 ? -16.500 -5.223 5.782 1.00 95.50 216 GLY A CA 1
ATOM 1773 C C . GLY A 1 216 ? -16.389 -6.515 6.599 1.00 95.50 216 GLY A C 1
ATOM 1774 O O . GLY A 1 216 ? -17.116 -6.704 7.579 1.00 95.50 216 GLY A O 1
ATOM 1775 N N . LEU A 1 217 ? -15.418 -7.368 6.257 1.00 96.69 217 LEU A N 1
ATOM 1776 C CA . LEU A 1 217 ? -15.114 -8.585 7.012 1.00 96.69 217 LEU A CA 1
ATOM 1777 C C . LEU A 1 217 ? -14.659 -8.269 8.445 1.00 96.69 217 LEU A C 1
ATOM 1779 O O . LEU A 1 217 ? -15.064 -8.955 9.382 1.00 96.69 217 LEU A O 1
ATOM 1783 N N . PHE A 1 218 ? -13.881 -7.204 8.640 1.00 96.62 218 PHE A N 1
ATOM 1784 C CA . PHE A 1 218 ? -13.479 -6.738 9.966 1.00 96.62 218 PHE A CA 1
ATOM 1785 C C . PHE A 1 218 ? -14.694 -6.428 10.848 1.00 96.62 218 PHE A C 1
ATOM 1787 O O . PHE A 1 218 ? -14.772 -6.927 11.970 1.00 96.62 218 PHE A O 1
ATOM 1794 N N . PHE A 1 219 ? -15.699 -5.710 10.336 1.00 93.94 219 PHE A N 1
ATOM 1795 C CA . PHE A 1 219 ? -16.936 -5.464 11.089 1.00 93.94 219 PHE A CA 1
ATOM 1796 C C . PHE A 1 219 ? -17.736 -6.716 11.394 1.00 93.94 219 PHE A C 1
ATOM 1798 O O . PHE A 1 219 ? -18.284 -6.845 12.492 1.00 93.94 219 PHE A O 1
ATOM 1805 N N . TYR A 1 220 ? -17.831 -7.626 10.427 1.00 95.25 220 TYR A N 1
ATOM 1806 C CA . TYR A 1 220 ? -18.482 -8.908 10.649 1.00 95.25 220 TYR A CA 1
ATOM 1807 C C . TYR A 1 220 ? -17.816 -9.653 11.816 1.00 95.25 220 TYR A C 1
ATOM 1809 O O . TYR A 1 220 ? -18.500 -10.153 12.712 1.00 95.25 220 TYR A O 1
ATOM 1817 N N . MET A 1 221 ? -16.482 -9.640 11.865 1.00 95.00 221 MET A N 1
ATOM 1818 C CA . MET A 1 221 ? -15.718 -10.281 12.930 1.00 95.00 221 MET A CA 1
ATOM 1819 C C . MET A 1 221 ? -15.820 -9.559 14.277 1.00 95.00 221 MET A C 1
ATOM 1821 O O . MET A 1 221 ? -15.872 -10.243 15.294 1.00 95.00 221 MET A O 1
ATOM 1825 N N . ILE A 1 222 ? -15.923 -8.223 14.314 1.00 92.94 222 ILE A N 1
ATOM 1826 C CA . ILE A 1 222 ? -16.204 -7.480 15.560 1.00 92.94 222 ILE A CA 1
ATOM 1827 C C . ILE A 1 222 ? -17.516 -7.973 16.175 1.00 92.94 222 ILE A C 1
ATOM 1829 O O . ILE A 1 222 ? -17.532 -8.401 17.326 1.00 92.94 222 ILE A O 1
ATOM 1833 N N . LYS A 1 223 ? -18.598 -7.999 15.383 1.00 91.56 223 LYS A N 1
ATOM 1834 C CA . LYS A 1 223 ? -19.921 -8.448 15.850 1.00 91.56 223 LYS A CA 1
ATOM 1835 C C . LYS A 1 223 ? -19.908 -9.892 16.343 1.00 91.56 223 LYS A C 1
ATOM 1837 O O . LYS A 1 223 ? -20.662 -10.243 17.243 1.00 91.56 223 LYS A O 1
ATOM 1842 N N . LYS A 1 224 ? -19.097 -10.749 15.717 1.00 91.12 224 LYS A N 1
ATOM 1843 C CA . LYS A 1 224 ? -18.929 -12.143 16.139 1.00 91.12 224 LYS A CA 1
ATOM 1844 C C . LYS A 1 224 ? -18.156 -12.239 17.455 1.00 91.12 224 LYS A C 1
ATOM 1846 O O . LYS A 1 224 ? -18.544 -13.024 18.309 1.00 91.12 224 LYS A O 1
ATOM 1851 N N . TYR A 1 225 ? -17.099 -11.443 17.616 1.00 88.69 225 TYR A N 1
ATOM 1852 C CA . TYR A 1 225 ? -16.269 -11.420 18.820 1.00 88.69 225 TYR A CA 1
ATOM 1853 C C . TYR A 1 225 ? -17.046 -10.935 20.049 1.00 88.69 225 TYR A C 1
ATOM 1855 O O . TYR A 1 225 ? -16.849 -11.460 21.130 1.00 88.69 225 TYR A O 1
ATOM 1863 N N . GLU A 1 226 ? -17.947 -9.963 19.892 1.00 84.69 226 GLU A N 1
ATOM 1864 C CA . GLU A 1 226 ? -18.789 -9.456 20.991 1.00 84.69 226 GLU A CA 1
ATOM 1865 C C . GLU A 1 226 ? -19.842 -10.462 21.483 1.00 84.69 226 GLU A C 1
ATOM 1867 O O . GLU A 1 226 ? -20.376 -10.302 22.577 1.00 84.69 226 GLU A O 1
ATOM 1872 N N . LYS A 1 227 ? -20.169 -11.473 20.670 1.00 79.12 227 LYS A N 1
ATOM 1873 C CA . LYS A 1 227 ? -21.144 -12.524 21.005 1.00 79.12 227 LYS A CA 1
ATOM 1874 C C . LYS A 1 227 ? -20.512 -13.772 21.629 1.00 79.12 227 LYS A C 1
ATOM 1876 O O . LYS A 1 227 ? -21.262 -14.647 22.052 1.00 79.12 227 LYS A O 1
ATOM 1881 N N . ALA A 1 228 ? -19.186 -13.883 21.591 1.00 71.56 228 ALA A N 1
ATOM 1882 C CA . ALA A 1 228 ? -18.417 -15.024 22.085 1.00 71.56 228 ALA A CA 1
ATOM 1883 C C . ALA A 1 228 ? -17.894 -14.746 23.497 1.00 71.56 228 ALA A C 1
ATOM 1885 O O . ALA A 1 228 ? -17.849 -15.714 24.285 1.00 71.56 228 ALA A O 1
#

Sequence (228 aa):
MIHVYYCNFSAILKFRFIFVLIFIILLLIHKQMSSFKELSQNPWFRMFSFLALLLLPYLFWQLILLFGENGGFFHSKFGIDISTDNFFGSFWKKTTLLIGTFFVNISVPLVHLFGYTTFSYDNVIGLEGHVGWLVTRDCLGIGSFVIFLSLILAYPAPMKLKAIFGVAGFFMILFLNVLRIVLLTIGEKDFPDSLDFLHYNAFRVIVFGAIFLTWGLFFYMIKKYEKA

Mean predicted aligned error: 10.4 Å

Secondary structure (DSSP, 8-state):
---------TTGGGGHHHHHHHHHHHHHHHTT-S-HHHHHH-HHHHHHHHHHHHHHHHHHHHHHHHHHSTTHHHHHHH--------HHHHHHHHHHHHHHHHHHHHHHHHHHHTT--EEEETTEEEETTS--EE--GGGS-HHHHHHHHHHHHHS---HHHHHHHHHHHHHHHHHHHHHHHHHHHHHHHH-GGGHHHIIIIIHHHHHHHHHHHHHHHHHHHHHHHTT-